Protein AF-A0A351THC2-F1 (afdb_monomer_lite)

Secondary structure (DSSP, 8-state):
----------------S-HHHHHHHHHHHHHHHHHHHHHHHHHHHHHHTGGGGGT---HHHHHHHHHHHHHHHHHHHHHS-S---S-GGGS-TT-SSSS-SSBHHHHHIIIIIHHHHHHHHHHHHHHHHTS-TTTS-HHHHHHHHHHHHHHHHHHHHHHHHHHHHHHHHHTTT-S-EEEEEE-TTS-EEETTS-HHHHHHHHHHHHHS-EE--PPP-TTS-EEEEEEETTTTEEEEEEEETTTTEEE-TT--EEE--HHHHHHHHHHHHHTSTT-S------

pLDDT: mean 80.47, std 15.0, range [28.16, 96.06]

Foldseek 3Di:
DDDPPPPPPPPPPPPPDPVVVVVVLVVLLVVLVVLLVVQLQVLLVLLQCLVCLVVDPDVVSSVLSVPLQVVLVVVLPVVDPPPDPDDPLLQDPLQPPPSFRFFSVLSCLSRRVSSSLSRSLVRSLVSLVVGDCVNSPPVNSCVSNVVSVVVSCVSNVVSVVVSVVSLVCLQVVNAQKWKFAADPVSDTDTPPVPPPLRVQLRCQFPVQWAFDDDDDDPVQWDWMWIQGPPNRTIFIWIDRLVSQWIAGPVRTITGTGNSNSVSSVVVVVVPDPDPPDDPDDD

Radius of gyration: 30.56 Å; chains: 1; bounding box: 70×91×94 Å

Structure (mmCIF, N/CA/C/O backbone):
data_AF-A0A351THC2-F1
#
_entry.id   AF-A0A351THC2-F1
#
loop_
_atom_site.group_PDB
_atom_site.id
_atom_site.type_symbol
_atom_site.label_atom_id
_atom_site.label_alt_id
_atom_site.label_comp_id
_atom_site.label_asym_id
_atom_site.label_entity_id
_atom_site.label_seq_id
_atom_site.pdbx_PDB_ins_code
_atom_site.Cartn_x
_atom_site.Cartn_y
_atom_site.Cartn_z
_atom_site.occupancy
_atom_site.B_iso_or_equiv
_atom_site.auth_seq_id
_atom_site.auth_comp_id
_atom_site.auth_asym_id
_atom_site.auth_atom_id
_atom_site.pdbx_PDB_model_num
ATOM 1 N N . MET A 1 1 ? -40.618 -56.877 51.323 1.00 40.22 1 MET A N 1
ATOM 2 C CA . MET A 1 1 ? -41.187 -56.530 50.004 1.00 40.22 1 MET A CA 1
ATOM 3 C C . MET A 1 1 ? -41.938 -55.223 50.187 1.00 40.22 1 MET A C 1
ATOM 5 O O . MET A 1 1 ? -43.158 -55.196 50.202 1.00 40.22 1 MET A O 1
ATOM 9 N N . ASP A 1 2 ? -41.265 -54.185 50.677 1.00 47.12 2 ASP A N 1
ATOM 10 C CA . ASP A 1 2 ? -40.228 -53.422 49.960 1.00 47.12 2 ASP A CA 1
ATOM 11 C C . ASP A 1 2 ? -40.778 -52.899 48.648 1.00 47.12 2 ASP A C 1
ATOM 13 O O . ASP A 1 2 ? -40.819 -53.627 47.668 1.00 47.12 2 ASP A O 1
ATOM 17 N N . GLU A 1 3 ? -41.183 -51.636 48.658 1.00 50.22 3 GLU A N 1
ATOM 18 C CA . GLU A 1 3 ? -40.748 -50.712 47.621 1.00 50.22 3 GLU A CA 1
ATOM 19 C C . GLU A 1 3 ? -40.882 -49.297 48.178 1.00 50.22 3 GLU A C 1
ATOM 21 O O . GLU A 1 3 ? -41.946 -48.673 48.219 1.00 50.22 3 GLU A O 1
ATOM 26 N N . ILE A 1 4 ? -39.749 -48.838 48.700 1.00 54.81 4 ILE A N 1
ATOM 27 C CA . ILE A 1 4 ? -39.460 -47.453 49.029 1.00 54.81 4 ILE A CA 1
ATOM 28 C C . ILE A 1 4 ? -39.709 -46.656 47.745 1.00 54.81 4 ILE A C 1
ATOM 30 O O . ILE A 1 4 ? -38.917 -46.694 46.807 1.00 54.81 4 ILE A O 1
ATOM 34 N N . ARG A 1 5 ? -40.839 -45.946 47.675 1.00 53.69 5 ARG A N 1
ATOM 35 C CA . ARG A 1 5 ? -40.985 -44.834 46.735 1.00 53.69 5 ARG A CA 1
ATOM 36 C C . ARG A 1 5 ? -40.074 -43.728 47.238 1.00 53.69 5 ARG A C 1
ATOM 38 O O . ARG A 1 5 ? -40.525 -42.856 47.980 1.00 53.69 5 ARG A O 1
ATOM 45 N N . ASP A 1 6 ? -38.808 -43.792 46.843 1.00 56.03 6 ASP A N 1
ATOM 46 C CA . ASP A 1 6 ? -37.899 -42.661 46.930 1.00 56.03 6 ASP A CA 1
ATOM 47 C C . ASP A 1 6 ? -38.546 -41.513 46.157 1.00 56.03 6 ASP A C 1
ATOM 49 O O . ASP A 1 6 ? -38.555 -41.454 44.925 1.00 56.03 6 ASP A O 1
ATOM 53 N N . ARG A 1 7 ? -39.178 -40.606 46.904 1.00 57.12 7 ARG A N 1
ATOM 54 C CA . ARG A 1 7 ? -39.509 -39.287 46.393 1.00 57.12 7 ARG A CA 1
ATOM 55 C C . ARG A 1 7 ? -38.168 -38.633 46.115 1.00 57.12 7 ARG A C 1
ATOM 57 O O . ARG A 1 7 ? -37.481 -38.216 47.038 1.00 57.12 7 ARG A O 1
ATOM 64 N N . ILE A 1 8 ? -37.799 -38.575 44.841 1.00 59.91 8 ILE A N 1
ATOM 65 C CA . ILE A 1 8 ? -36.702 -37.737 44.374 1.00 59.91 8 ILE A CA 1
ATOM 66 C C . ILE A 1 8 ? -37.119 -36.294 44.681 1.00 59.91 8 ILE A C 1
ATOM 68 O O . ILE A 1 8 ? -37.850 -35.663 43.917 1.00 59.91 8 ILE A O 1
ATOM 72 N N . GLU A 1 9 ? -36.719 -35.794 45.847 1.00 55.81 9 GLU A N 1
ATOM 73 C CA . GLU A 1 9 ? -36.807 -34.382 46.184 1.00 55.81 9 GLU A CA 1
ATOM 74 C C . GLU A 1 9 ? -35.789 -33.656 45.312 1.00 55.81 9 GLU A C 1
ATOM 76 O O . GLU A 1 9 ? -34.598 -33.597 45.610 1.00 55.81 9 GLU A O 1
ATOM 81 N N . ILE A 1 10 ? -36.259 -33.148 44.173 1.00 58.28 10 ILE A N 1
ATOM 82 C CA . ILE A 1 10 ? -35.478 -32.231 43.352 1.00 58.28 10 ILE A CA 1
ATOM 83 C C . ILE A 1 10 ? -35.224 -31.007 44.238 1.00 58.28 10 ILE A C 1
ATOM 85 O O . ILE A 1 10 ? -36.196 -30.337 44.607 1.00 58.28 10 ILE A O 1
ATOM 89 N N . PRO A 1 11 ? -33.966 -30.703 44.611 1.00 53.00 11 PRO A N 1
ATOM 90 C CA . PRO A 1 11 ? -33.691 -29.536 45.423 1.00 53.00 11 PRO A CA 1
ATOM 91 C C . PRO A 1 11 ? -34.190 -28.323 44.647 1.00 53.00 11 PRO A C 1
ATOM 93 O O . PRO A 1 11 ? -33.736 -28.055 43.532 1.00 53.00 11 PRO A O 1
ATOM 96 N N . GLN A 1 12 ? -35.155 -27.597 45.214 1.00 48.91 12 GLN A N 1
ATOM 97 C CA . GLN A 1 12 ? -35.497 -26.283 44.698 1.00 48.91 12 GLN A CA 1
ATOM 98 C C . GLN A 1 12 ? -34.277 -25.398 44.916 1.00 48.91 12 GLN A C 1
ATOM 100 O O . GLN A 1 12 ? -34.074 -24.835 45.992 1.00 48.91 12 GLN A O 1
ATOM 105 N N . VAL A 1 13 ? -33.448 -25.302 43.878 1.00 52.59 13 VAL A N 1
ATOM 106 C CA . VAL A 1 13 ? -32.413 -24.284 43.764 1.00 52.59 13 VAL A CA 1
ATOM 107 C C . VAL A 1 13 ? -33.161 -22.963 43.665 1.00 52.59 13 VAL A C 1
ATOM 109 O O . VAL A 1 13 ? -33.521 -22.490 42.589 1.00 52.59 13 VAL A O 1
ATOM 112 N N . THR A 1 14 ? -33.492 -22.407 44.824 1.00 44.69 14 THR A N 1
ATOM 113 C CA . THR A 1 14 ? -34.071 -21.081 44.941 1.00 44.69 14 THR A CA 1
ATOM 114 C C . THR A 1 14 ? -33.009 -20.126 44.431 1.00 44.69 14 THR A C 1
ATOM 116 O O . THR A 1 14 ? -31.953 -19.958 45.039 1.00 44.69 14 THR A O 1
ATOM 119 N N . TYR A 1 15 ? -33.257 -19.548 43.258 1.00 52.66 15 TYR A N 1
ATOM 120 C CA . TYR A 1 15 ? -32.424 -18.488 42.721 1.00 52.66 15 TYR A CA 1
ATOM 121 C C . TYR A 1 15 ? -32.439 -17.326 43.724 1.00 52.66 15 TYR A C 1
ATOM 123 O O . TYR A 1 15 ? -33.378 -16.542 43.769 1.00 52.66 15 TYR A O 1
ATOM 131 N N . GLN A 1 16 ? -31.402 -17.226 44.561 1.00 54.00 16 GLN A N 1
ATOM 132 C CA . GLN A 1 16 ? -31.202 -16.126 45.517 1.00 54.00 16 GLN A CA 1
ATOM 133 C C . GLN A 1 16 ? -30.695 -14.841 44.831 1.00 54.00 16 GLN A C 1
ATOM 135 O O . GLN A 1 16 ? -30.116 -13.960 45.468 1.00 54.00 16 GLN A O 1
ATOM 140 N N . GLY A 1 17 ? -30.853 -14.735 43.510 1.00 61.88 17 GLY A N 1
ATOM 141 C CA . GLY A 1 17 ? -30.481 -13.547 42.761 1.00 61.88 17 GLY A CA 1
ATOM 142 C C . GLY A 1 17 ? -31.621 -12.536 42.746 1.00 61.88 17 GLY A C 1
ATOM 143 O O . GLY A 1 17 ? -32.775 -12.862 42.494 1.00 61.88 17 GLY A O 1
ATOM 144 N N . ASP A 1 18 ? -31.286 -11.276 42.994 1.00 69.69 18 ASP A N 1
ATOM 145 C CA . ASP A 1 18 ? -32.210 -10.158 42.840 1.00 69.69 18 ASP A CA 1
ATOM 146 C C . ASP A 1 18 ? -32.447 -9.904 41.338 1.00 69.69 18 ASP A C 1
ATOM 148 O O . ASP A 1 18 ? -31.655 -9.226 40.672 1.00 69.69 18 ASP A O 1
ATOM 152 N N . ASP A 1 19 ? -33.518 -10.485 40.787 1.00 71.81 19 ASP A N 1
ATOM 153 C CA . ASP A 1 19 ? -33.910 -10.394 39.369 1.00 71.81 19 ASP A CA 1
ATOM 154 C C . ASP A 1 19 ? -33.923 -8.958 38.833 1.00 71.81 19 ASP A C 1
ATOM 156 O O . ASP A 1 19 ? -33.650 -8.708 37.653 1.00 71.81 19 ASP A O 1
ATOM 160 N N . ARG A 1 20 ? -34.202 -7.981 39.702 1.00 72.44 20 ARG A N 1
ATOM 161 C CA . ARG A 1 20 ? -34.197 -6.560 39.356 1.00 72.44 20 ARG A CA 1
ATOM 162 C C . ARG A 1 20 ? -32.785 -6.066 39.042 1.00 72.44 20 ARG A C 1
ATOM 164 O O . ARG A 1 20 ? -32.585 -5.401 38.026 1.00 72.44 20 ARG A O 1
ATOM 171 N N . LYS A 1 21 ? -31.788 -6.472 39.837 1.00 71.81 21 LYS A N 1
ATOM 172 C CA . LYS A 1 21 ? -30.367 -6.168 39.589 1.00 71.81 21 LYS A CA 1
ATOM 173 C C . LYS A 1 21 ? -29.844 -6.867 38.337 1.00 71.81 21 LYS A C 1
ATOM 175 O O . LYS A 1 21 ? -29.021 -6.292 37.621 1.00 71.81 21 LYS A O 1
ATOM 180 N N . LEU A 1 22 ? -30.323 -8.079 38.046 1.00 72.81 22 LEU A N 1
ATOM 181 C CA . LEU A 1 22 ? -29.965 -8.791 36.817 1.00 72.81 22 LEU A CA 1
ATOM 182 C C . LEU A 1 22 ? -30.526 -8.073 35.580 1.00 72.81 22 LEU A C 1
ATOM 184 O O . LEU A 1 22 ? -29.773 -7.790 34.646 1.00 72.81 22 LEU A O 1
ATOM 188 N N . LYS A 1 23 ? -31.813 -7.697 35.600 1.00 76.81 23 LYS A N 1
ATOM 189 C CA . LYS A 1 23 ? -32.454 -6.921 34.525 1.00 76.81 23 LYS A CA 1
ATOM 190 C C . LYS A 1 23 ? -31.755 -5.582 34.296 1.00 76.81 23 LYS A C 1
ATOM 192 O O . LYS A 1 23 ? -31.412 -5.272 33.158 1.00 76.81 23 LYS A O 1
ATOM 197 N N . GLU A 1 24 ? -31.467 -4.819 35.349 1.00 76.62 24 GLU A N 1
ATOM 198 C CA . GLU A 1 24 ? -30.730 -3.551 35.236 1.00 76.62 24 GLU A CA 1
ATOM 199 C C . GLU A 1 24 ? -29.344 -3.740 34.611 1.00 76.62 24 GLU A C 1
ATOM 201 O O . GLU A 1 24 ? -28.935 -2.961 33.747 1.00 76.62 24 GLU A O 1
ATOM 206 N N . ARG A 1 25 ? -28.624 -4.802 34.995 1.00 71.75 25 ARG A N 1
ATOM 207 C CA . ARG A 1 25 ? -27.318 -5.124 34.412 1.00 71.75 25 ARG A CA 1
ATOM 208 C C . ARG A 1 25 ? -27.432 -5.479 32.926 1.00 71.75 25 ARG A C 1
ATOM 210 O O . ARG A 1 25 ? -26.587 -5.038 32.150 1.00 71.75 25 ARG A O 1
ATOM 217 N N . ILE A 1 26 ? -28.472 -6.212 32.519 1.00 77.50 26 ILE A N 1
ATOM 218 C CA . ILE A 1 26 ? -28.747 -6.543 31.110 1.00 77.50 26 ILE A CA 1
ATOM 219 C C . ILE A 1 26 ? -29.087 -5.282 30.304 1.00 77.50 26 ILE A C 1
ATOM 221 O O . ILE A 1 26 ? -28.524 -5.082 29.228 1.00 77.50 26 ILE A O 1
ATOM 225 N N . PHE A 1 27 ? -29.945 -4.397 30.820 1.00 78.75 27 PHE A N 1
ATOM 226 C CA . PHE A 1 27 ? -30.281 -3.136 30.149 1.00 78.75 27 PHE A CA 1
ATOM 227 C C . PHE A 1 27 ? -29.054 -2.237 29.980 1.00 78.75 27 PHE A C 1
ATOM 229 O O . PHE A 1 27 ? -28.793 -1.750 28.879 1.00 78.75 27 PHE A O 1
ATOM 236 N N . LYS A 1 28 ? -28.249 -2.080 31.037 1.00 78.38 28 LYS A N 1
ATOM 237 C CA . LYS A 1 28 ? -26.981 -1.339 30.981 1.00 78.38 28 LYS A CA 1
ATOM 238 C C . LYS A 1 28 ? -25.979 -1.970 30.018 1.00 78.38 28 LYS A C 1
ATOM 240 O O . LYS A 1 28 ? -25.272 -1.247 29.321 1.00 78.38 28 LYS A O 1
ATOM 245 N N . PHE A 1 29 ? -25.931 -3.301 29.949 1.00 77.44 29 PHE A N 1
ATOM 246 C CA . PHE A 1 29 ? -25.102 -4.010 28.979 1.00 77.44 29 PHE A CA 1
ATOM 247 C C . PHE A 1 29 ? -25.560 -3.729 27.548 1.00 77.44 29 PHE A C 1
ATOM 249 O O . PHE A 1 29 ? -24.739 -3.335 26.730 1.00 77.44 29 PHE A O 1
ATOM 256 N N . LYS A 1 30 ? -26.861 -3.835 27.252 1.00 79.38 30 LYS A N 1
ATOM 257 C CA . LYS A 1 30 ? -27.408 -3.549 25.917 1.00 79.38 30 LYS A CA 1
ATOM 258 C C . LYS A 1 30 ? -27.148 -2.100 25.494 1.00 79.38 30 LYS A C 1
ATOM 260 O O . LYS A 1 30 ? -26.680 -1.870 24.383 1.00 79.38 30 LYS A O 1
ATOM 265 N N . ALA A 1 31 ? -27.386 -1.141 26.390 1.00 81.00 31 ALA A N 1
ATOM 266 C CA . ALA A 1 31 ? -27.131 0.276 26.136 1.00 81.00 31 ALA A CA 1
ATOM 267 C C . ALA A 1 31 ? -25.637 0.568 25.917 1.00 81.00 31 ALA A C 1
ATOM 269 O O . ALA A 1 31 ? -25.271 1.285 24.987 1.00 81.00 31 ALA A O 1
ATOM 270 N N . GLY A 1 32 ? -24.758 -0.022 26.731 1.00 79.81 32 GLY A N 1
ATOM 271 C CA . GLY A 1 32 ? -23.318 0.155 26.576 1.00 79.81 32 GLY A CA 1
ATOM 272 C C . GLY A 1 32 ? -22.757 -0.516 25.320 1.00 79.81 32 GLY A C 1
ATOM 273 O O . GLY A 1 32 ? -21.944 0.090 24.629 1.00 79.81 32 GLY A O 1
ATOM 274 N N . THR A 1 33 ? -23.233 -1.715 24.968 1.00 84.12 33 THR A N 1
ATOM 275 C CA . THR A 1 33 ? -22.856 -2.394 23.719 1.00 84.12 33 THR A CA 1
ATOM 276 C C . THR A 1 33 ? -23.309 -1.586 22.509 1.00 84.12 33 THR A C 1
ATOM 278 O O . THR A 1 33 ? -22.522 -1.383 21.591 1.00 84.12 33 THR A O 1
ATOM 281 N N . PHE A 1 34 ? -24.534 -1.053 22.525 1.00 86.81 34 PHE A N 1
ATOM 282 C CA . PHE A 1 34 ? -25.027 -0.181 21.459 1.00 86.81 34 PHE A CA 1
ATOM 283 C C . PHE A 1 34 ? -24.148 1.063 21.281 1.00 86.81 34 PHE A C 1
ATOM 285 O O . PHE A 1 34 ? -23.770 1.401 20.162 1.00 86.81 34 PHE A O 1
ATOM 292 N N . ARG A 1 35 ? -23.733 1.696 22.383 1.00 87.00 35 ARG A N 1
ATOM 293 C CA . ARG A 1 35 ? -22.793 2.820 22.334 1.00 87.00 35 ARG A CA 1
ATOM 294 C C . ARG A 1 35 ? -21.443 2.424 21.736 1.00 87.00 35 ARG A C 1
ATOM 296 O O . ARG A 1 35 ? -20.920 3.166 20.915 1.00 87.00 35 ARG A O 1
ATOM 303 N N . ILE A 1 36 ? -20.881 1.277 22.125 1.00 89.00 36 ILE A N 1
ATOM 304 C CA . ILE A 1 36 ? -19.619 0.778 21.552 1.00 89.00 36 ILE A CA 1
ATOM 305 C C . ILE A 1 36 ? -19.755 0.601 20.042 1.00 89.00 36 ILE A C 1
ATOM 307 O O . ILE A 1 36 ? -18.881 1.048 19.305 1.00 89.00 36 ILE A O 1
ATOM 311 N N . VAL A 1 37 ? -20.860 0.015 19.577 1.00 90.75 37 VAL A N 1
ATOM 312 C CA . VAL A 1 37 ? -21.135 -0.152 18.144 1.00 90.75 37 VAL A CA 1
ATOM 313 C C . VAL A 1 37 ? -21.205 1.203 17.439 1.00 90.75 37 VAL A C 1
ATOM 315 O O . VAL A 1 37 ? -20.518 1.384 16.440 1.00 90.75 37 VAL A O 1
ATOM 318 N N . ILE A 1 38 ? -21.947 2.177 17.979 1.00 92.75 38 ILE A N 1
ATOM 319 C CA . ILE A 1 38 ? -22.029 3.528 17.396 1.00 92.75 38 ILE A CA 1
ATOM 320 C C . ILE A 1 38 ? -20.646 4.166 17.288 1.00 92.75 38 ILE A C 1
ATOM 322 O O . ILE A 1 38 ? -20.271 4.635 16.220 1.00 92.75 38 ILE A O 1
ATOM 326 N N . PHE A 1 39 ? -19.875 4.177 18.373 1.00 93.00 39 PHE A N 1
ATOM 327 C CA . PHE A 1 39 ? -18.548 4.792 18.374 1.00 93.00 39 PHE A CA 1
ATOM 328 C C . PHE A 1 39 ? -17.569 4.062 17.459 1.00 93.00 39 PHE A C 1
ATOM 330 O O . PHE A 1 39 ? -16.722 4.703 16.851 1.00 93.00 39 PHE A O 1
ATOM 337 N N . THR A 1 40 ? -17.702 2.743 17.331 1.00 93.94 40 THR A N 1
ATOM 338 C CA . THR A 1 40 ? -16.922 1.965 16.367 1.00 93.94 40 THR A CA 1
ATOM 339 C C . THR A 1 40 ? -17.271 2.398 14.946 1.00 93.94 40 THR A C 1
ATOM 341 O O . THR A 1 40 ? -16.369 2.715 14.186 1.00 93.94 40 THR A O 1
ATOM 344 N N . ILE A 1 41 ? -18.559 2.494 14.598 1.00 94.50 41 ILE A N 1
ATOM 345 C CA . ILE A 1 41 ? -19.011 2.939 13.270 1.00 94.50 41 ILE A CA 1
ATOM 346 C C . ILE A 1 41 ? -18.534 4.365 12.981 1.00 94.50 41 ILE A C 1
ATOM 348 O O . ILE A 1 41 ? -17.945 4.611 11.934 1.00 94.50 41 ILE A O 1
ATOM 352 N N . VAL A 1 42 ? -18.723 5.294 13.922 1.00 93.06 42 VAL A N 1
ATOM 353 C CA . VAL A 1 42 ? -18.203 6.667 13.811 1.00 93.06 42 VAL A CA 1
ATOM 354 C C . VAL A 1 42 ? -16.688 6.647 13.624 1.00 93.06 42 VAL A C 1
ATOM 356 O O . VAL A 1 42 ? -16.167 7.379 12.791 1.00 93.06 42 VAL A O 1
ATOM 359 N N . GLY A 1 43 ? -15.984 5.778 14.346 1.00 93.88 43 GLY A N 1
ATOM 360 C CA . GLY A 1 43 ? -14.549 5.601 14.199 1.00 93.88 43 GLY A CA 1
ATOM 361 C C . GLY A 1 43 ? -14.127 5.108 12.825 1.00 93.88 43 GLY A C 1
ATOM 362 O O . GLY A 1 43 ? -13.155 5.626 12.290 1.00 93.88 43 GLY A O 1
ATOM 363 N N . LEU A 1 44 ? -14.868 4.167 12.233 1.00 94.94 44 LEU A N 1
ATOM 364 C CA . LEU A 1 44 ? -14.632 3.711 10.862 1.00 94.94 44 LEU A CA 1
ATOM 365 C C . LEU A 1 44 ? -14.764 4.884 9.879 1.00 94.94 44 LEU A C 1
ATOM 367 O O . LEU A 1 44 ? -13.872 5.093 9.063 1.00 94.94 44 LEU A O 1
ATOM 371 N N . PHE A 1 45 ? -15.813 5.705 10.003 1.00 91.88 45 PHE A N 1
ATOM 372 C CA . PHE A 1 45 ? -15.979 6.902 9.169 1.00 91.88 45 PHE A CA 1
ATOM 373 C C . PHE A 1 45 ? -14.850 7.920 9.372 1.00 91.88 45 PHE A C 1
ATOM 375 O O . PHE A 1 45 ? -14.294 8.421 8.398 1.00 91.88 45 PHE A O 1
ATOM 382 N N . MET A 1 46 ? -14.473 8.203 10.621 1.00 90.31 46 MET A N 1
ATOM 383 C CA . MET A 1 46 ? -13.364 9.118 10.921 1.00 90.31 46 MET A CA 1
ATOM 384 C C . MET A 1 46 ? -12.031 8.598 10.380 1.00 90.31 46 MET A C 1
ATOM 386 O O . MET A 1 46 ? -11.215 9.386 9.913 1.00 90.31 46 MET A O 1
ATOM 390 N N . GLY A 1 47 ? -11.819 7.281 10.415 1.00 90.94 47 GLY A N 1
ATOM 391 C CA . GLY A 1 47 ? -10.665 6.629 9.810 1.00 90.94 47 GLY A CA 1
ATOM 392 C C . GLY A 1 47 ? -10.668 6.732 8.285 1.00 90.94 47 GLY A C 1
ATOM 393 O O . GLY A 1 47 ? -9.649 7.092 7.708 1.00 90.94 47 GLY A O 1
ATOM 394 N N . TYR A 1 48 ? -11.813 6.527 7.636 1.00 89.50 48 TYR A N 1
ATOM 395 C CA . TYR A 1 48 ? -11.936 6.638 6.181 1.00 89.50 48 TYR A CA 1
ATOM 396 C C . TYR A 1 48 ? -11.596 8.044 5.667 1.00 89.50 48 TYR A C 1
ATOM 398 O O . TYR A 1 48 ? -10.847 8.194 4.706 1.00 89.50 48 TYR A O 1
ATOM 406 N N . TYR A 1 49 ? -12.089 9.082 6.346 1.00 86.50 49 TYR A N 1
ATOM 407 C CA . TYR A 1 49 ? -11.789 10.480 6.010 1.00 86.50 49 TYR A CA 1
ATOM 408 C C . TYR A 1 49 ? -10.481 10.993 6.630 1.00 86.50 49 TYR A C 1
ATOM 410 O O . TYR A 1 49 ? -10.156 12.177 6.500 1.00 86.50 49 TYR A O 1
ATOM 418 N N . SER A 1 50 ? -9.724 10.126 7.308 1.00 84.56 50 SER A N 1
ATOM 419 C CA . SER A 1 50 ? -8.548 10.533 8.076 1.00 84.56 50 SER A CA 1
ATOM 420 C C . SER A 1 50 ? -7.465 11.159 7.212 1.00 84.56 50 SER A C 1
ATOM 422 O O . SER A 1 50 ? -6.792 12.058 7.685 1.00 84.56 50 SER A O 1
ATOM 424 N N . ASN A 1 51 ? -7.329 10.769 5.941 1.00 77.19 51 ASN A N 1
ATOM 425 C CA . ASN A 1 51 ? -6.336 11.317 5.011 1.00 77.19 51 ASN A CA 1
ATOM 426 C C . ASN A 1 51 ? -6.562 12.805 4.669 1.00 77.19 51 ASN A C 1
ATOM 428 O O . ASN A 1 51 ? -5.613 13.515 4.337 1.00 77.19 51 ASN A O 1
ATOM 432 N N . ILE A 1 52 ? -7.793 13.309 4.790 1.00 80.69 52 ILE A N 1
ATOM 433 C CA . ILE A 1 52 ? -8.142 14.698 4.450 1.00 80.69 52 ILE A CA 1
ATOM 434 C C . ILE A 1 52 ? -7.773 15.671 5.584 1.00 80.69 52 ILE A C 1
ATOM 436 O O . ILE A 1 52 ? -7.730 16.879 5.352 1.00 80.69 52 ILE A O 1
ATOM 440 N N . TYR A 1 53 ? -7.397 15.182 6.776 1.00 79.94 53 TYR A N 1
ATOM 441 C CA . TYR A 1 53 ? -7.047 16.024 7.934 1.00 79.94 53 TYR A CA 1
ATOM 442 C C . TYR A 1 53 ? -5.973 17.084 7.633 1.00 79.94 53 TYR A C 1
ATOM 444 O O . TYR A 1 53 ? -5.951 18.150 8.247 1.00 79.94 53 TYR A O 1
ATOM 452 N N . VAL A 1 54 ? -5.073 16.823 6.676 1.00 78.44 54 VAL A N 1
ATOM 453 C CA . VAL A 1 54 ? -4.025 17.774 6.275 1.00 78.44 54 VAL A CA 1
ATOM 454 C C . VAL A 1 54 ? -4.644 19.062 5.729 1.00 78.44 54 VAL A C 1
ATOM 456 O O . VAL A 1 54 ? -4.153 20.148 6.039 1.00 78.44 54 VAL A O 1
ATOM 459 N N . ARG A 1 55 ? -5.750 18.935 4.985 1.00 82.00 55 ARG A N 1
ATOM 460 C CA . ARG A 1 55 ? -6.501 20.039 4.370 1.00 82.00 55 ARG A CA 1
ATOM 461 C C . ARG A 1 55 ? -7.489 20.699 5.333 1.00 82.00 55 ARG A C 1
ATOM 463 O O . ARG A 1 55 ? -7.965 21.791 5.045 1.00 82.00 55 ARG A O 1
ATOM 470 N N . ASP A 1 56 ? -7.786 20.059 6.462 1.00 82.00 56 ASP A N 1
ATOM 471 C CA . ASP A 1 56 ? -8.667 20.622 7.479 1.00 82.00 56 ASP A CA 1
ATOM 472 C C . ASP A 1 56 ? -7.965 21.762 8.237 1.00 82.00 56 ASP A C 1
ATOM 474 O O . ASP A 1 56 ? -6.842 21.617 8.744 1.00 82.00 56 ASP A O 1
ATOM 478 N N . THR A 1 57 ? -8.631 22.914 8.293 1.00 86.50 57 THR A N 1
ATOM 479 C CA . THR A 1 57 ? -8.182 24.125 8.989 1.00 86.50 57 THR A CA 1
ATOM 480 C C . THR A 1 57 ? -8.754 24.223 10.402 1.00 86.50 57 THR A C 1
ATOM 482 O O . THR A 1 57 ? -8.201 24.949 11.231 1.00 86.50 57 THR A O 1
ATOM 485 N N . PHE A 1 58 ? -9.816 23.476 10.723 1.00 88.00 58 PHE A N 1
ATOM 486 C CA . PHE A 1 58 ? -10.432 23.491 12.042 1.00 88.00 58 PHE A CA 1
ATOM 487 C C . PHE A 1 58 ? -9.748 22.480 12.972 1.00 88.00 58 PHE A C 1
ATOM 489 O O . PHE A 1 58 ? -9.781 21.268 12.774 1.00 88.00 58 PHE A O 1
ATOM 496 N N . PHE A 1 59 ? -9.096 22.985 14.022 1.00 86.38 59 PHE A N 1
ATOM 497 C CA . PHE A 1 59 ? -8.215 22.176 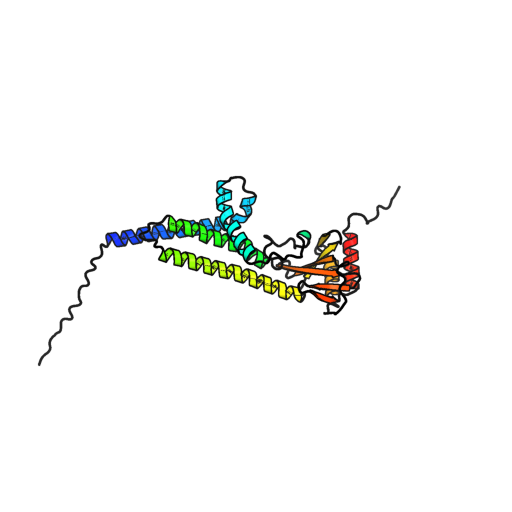14.871 1.00 86.38 59 PHE A CA 1
ATOM 498 C C . PHE A 1 59 ? -8.886 20.947 15.527 1.00 86.38 59 PHE A C 1
ATOM 500 O O . PHE A 1 59 ? -8.284 19.872 15.496 1.00 86.38 59 PHE A O 1
ATOM 507 N N . PRO A 1 60 ? -10.106 21.030 16.099 1.00 85.56 60 PRO A N 1
ATOM 508 C CA . PRO A 1 60 ? -10.721 19.873 16.753 1.00 85.56 60 PRO A CA 1
ATOM 509 C C . PRO A 1 60 ? -11.029 18.712 15.800 1.00 85.56 60 PRO A C 1
ATOM 511 O O . PRO A 1 60 ? -10.745 17.559 16.123 1.00 85.56 60 PRO A O 1
ATOM 514 N N . THR A 1 61 ? -11.583 18.996 14.620 1.00 83.50 61 THR A N 1
ATOM 515 C CA . THR A 1 61 ? -11.881 17.970 13.607 1.00 83.50 61 THR A CA 1
ATOM 516 C C . THR A 1 61 ? -10.603 17.409 13.009 1.00 83.50 61 THR A C 1
ATOM 518 O O . THR A 1 61 ? -10.487 16.189 12.865 1.00 83.50 61 THR A O 1
ATOM 521 N N . LYS A 1 62 ? -9.598 18.264 12.798 1.00 86.69 62 LYS A N 1
ATOM 522 C CA . LYS A 1 62 ? -8.256 17.855 12.391 1.00 86.69 62 LYS A CA 1
ATOM 523 C C . LYS A 1 62 ? -7.635 16.878 13.378 1.00 86.69 62 LYS A C 1
ATOM 525 O O . LYS A 1 62 ? -7.122 15.851 12.963 1.00 86.69 62 LYS A O 1
ATOM 530 N N . LEU A 1 63 ? -7.690 17.158 14.680 1.00 85.50 63 LEU A N 1
ATOM 531 C CA . LEU A 1 63 ? -7.103 16.285 15.700 1.00 85.50 63 LEU A CA 1
ATOM 532 C C . LEU A 1 63 ? -7.775 14.907 15.726 1.00 85.50 63 LEU A C 1
ATOM 534 O O . LEU A 1 63 ? -7.092 13.890 15.792 1.00 85.50 63 LEU A O 1
ATOM 538 N N . ILE A 1 64 ? -9.107 14.878 15.662 1.00 85.44 64 ILE A N 1
ATOM 539 C CA . ILE A 1 64 ? -9.897 13.641 15.654 1.00 85.44 64 ILE A CA 1
ATOM 540 C C . ILE A 1 64 ? -9.534 12.821 14.407 1.00 85.44 64 ILE A C 1
ATOM 542 O O . ILE A 1 64 ? -9.076 11.689 14.516 1.00 85.44 64 ILE A O 1
ATOM 546 N N . THR A 1 65 ? -9.630 13.412 13.221 1.00 86.06 65 THR A N 1
ATOM 547 C CA . THR A 1 65 ? -9.327 12.712 11.964 1.00 86.06 65 THR A CA 1
ATOM 548 C C . THR A 1 65 ? -7.842 12.367 11.794 1.00 86.06 65 THR A C 1
ATOM 550 O O . THR A 1 65 ? -7.532 11.381 11.137 1.00 86.06 65 THR A O 1
ATOM 553 N N . ALA A 1 66 ? -6.913 13.085 12.432 1.00 89.31 66 ALA A N 1
ATOM 554 C CA . ALA A 1 66 ? -5.477 12.806 12.340 1.00 89.31 66 ALA A CA 1
ATOM 555 C C . ALA A 1 66 ? -5.048 11.516 13.049 1.00 89.31 66 ALA A C 1
ATOM 557 O O . ALA A 1 66 ? -4.094 10.873 12.608 1.00 89.31 66 ALA A O 1
ATOM 558 N N . ILE A 1 67 ? -5.699 11.144 14.160 1.00 90.81 67 ILE A N 1
ATOM 559 C CA . ILE A 1 67 ? -5.251 10.022 15.003 1.00 90.81 67 ILE A CA 1
ATOM 560 C C . ILE A 1 67 ? -5.197 8.702 14.211 1.00 90.81 67 ILE A C 1
ATOM 562 O O . ILE A 1 67 ? -4.137 8.070 14.217 1.00 90.81 67 ILE A O 1
ATOM 566 N N . PRO A 1 68 ? -6.260 8.281 13.492 1.00 91.31 68 PRO A N 1
ATOM 567 C CA . PRO A 1 68 ? -6.214 7.051 12.701 1.00 91.31 68 PRO A CA 1
ATOM 568 C C . PRO A 1 68 ? -5.129 7.068 11.620 1.00 91.31 68 PRO A C 1
ATOM 570 O O . PRO A 1 68 ? -4.424 6.072 11.440 1.00 91.31 68 PRO A O 1
ATOM 573 N N . TYR A 1 69 ? -4.954 8.210 10.947 1.00 89.00 69 TYR A N 1
ATOM 574 C CA . TYR A 1 69 ? -3.946 8.375 9.901 1.00 89.00 69 TYR A CA 1
ATOM 575 C C . TYR A 1 69 ? -2.527 8.242 10.456 1.00 89.00 69 TYR A C 1
ATOM 577 O O . TYR A 1 69 ? -1.738 7.441 9.963 1.00 89.00 69 TYR A O 1
ATOM 585 N N . LYS A 1 70 ? -2.207 8.975 11.528 1.00 89.62 70 LYS A N 1
ATOM 586 C CA . LYS A 1 70 ? -0.865 8.983 12.128 1.00 89.62 70 LYS A CA 1
ATOM 587 C C . LYS A 1 70 ? -0.474 7.658 12.762 1.00 89.62 70 LYS A C 1
ATOM 589 O O . LYS A 1 70 ? 0.690 7.276 12.691 1.00 89.62 70 LYS A O 1
ATOM 594 N N . LEU A 1 71 ? -1.427 6.946 13.354 1.00 90.25 71 LEU A N 1
ATOM 595 C CA . LEU A 1 71 ? -1.176 5.596 13.852 1.00 90.25 71 LEU A CA 1
ATOM 596 C C . LEU A 1 71 ? -0.878 4.625 12.708 1.00 90.25 71 LEU A C 1
ATOM 598 O O . LEU A 1 71 ? 0.044 3.825 12.819 1.00 90.25 71 LEU A O 1
ATOM 602 N N . THR A 1 72 ? -1.612 4.727 11.600 1.00 89.12 72 THR A N 1
ATOM 603 C CA . THR A 1 72 ? -1.360 3.899 10.412 1.00 89.12 72 THR A CA 1
ATOM 604 C C . THR A 1 72 ? 0.007 4.209 9.803 1.00 89.12 72 THR A C 1
ATOM 606 O O . THR A 1 72 ? 0.780 3.294 9.536 1.00 89.12 72 THR A O 1
ATOM 609 N N . GLU A 1 73 ? 0.354 5.492 9.688 1.00 85.50 73 GLU A N 1
ATOM 610 C CA . GLU A 1 73 ? 1.676 5.945 9.249 1.00 85.50 73 GLU A CA 1
ATOM 611 C C . GLU A 1 73 ? 2.796 5.386 10.130 1.00 85.50 73 GLU A C 1
ATOM 613 O O . GLU A 1 73 ? 3.794 4.890 9.613 1.00 85.50 73 GLU A O 1
ATOM 618 N N . ALA A 1 74 ? 2.624 5.403 11.454 1.00 87.50 74 ALA A N 1
ATOM 619 C CA . ALA A 1 74 ? 3.596 4.828 12.377 1.00 87.50 74 ALA A CA 1
ATOM 620 C C . ALA A 1 74 ? 3.758 3.311 12.179 1.00 87.50 74 ALA A C 1
ATOM 622 O O . ALA A 1 74 ? 4.884 2.822 12.168 1.00 87.50 74 ALA A O 1
ATOM 623 N N . VAL A 1 75 ? 2.658 2.572 11.989 1.00 86.31 75 VAL A N 1
ATOM 624 C CA . VAL A 1 75 ? 2.699 1.122 11.733 1.00 86.31 75 VAL A CA 1
ATOM 625 C C . VAL A 1 75 ? 3.474 0.819 10.453 1.00 86.31 75 VAL A C 1
ATOM 627 O O . VAL A 1 75 ? 4.394 0.008 10.481 1.00 86.31 75 VAL A O 1
ATOM 630 N N . TYR A 1 76 ? 3.151 1.485 9.344 1.00 83.44 76 TYR A N 1
ATOM 631 C CA . TYR A 1 76 ? 3.803 1.203 8.067 1.00 83.44 76 TYR A CA 1
ATOM 632 C C . TYR A 1 76 ? 5.248 1.704 8.007 1.00 83.44 76 TYR A C 1
ATOM 634 O O . TYR A 1 76 ? 6.093 0.985 7.489 1.00 83.44 76 TYR A O 1
ATOM 642 N N . ARG A 1 77 ? 5.584 2.852 8.611 1.00 80.00 77 ARG A N 1
ATOM 643 C CA . ARG A 1 77 ? 6.984 3.313 8.715 1.00 80.00 77 ARG A CA 1
ATOM 644 C C . ARG A 1 77 ? 7.868 2.382 9.547 1.00 80.00 77 ARG A C 1
ATOM 646 O O . ARG A 1 77 ? 9.053 2.278 9.277 1.00 80.00 77 ARG A O 1
ATOM 653 N N . LEU A 1 78 ? 7.314 1.722 10.566 1.00 80.00 78 LEU A N 1
ATOM 654 C CA . LEU A 1 78 ? 8.064 0.743 11.362 1.00 80.00 78 LEU A CA 1
ATOM 655 C C . LEU A 1 78 ? 8.324 -0.561 10.600 1.00 80.00 78 LEU A C 1
ATOM 657 O O . LEU A 1 78 ? 9.292 -1.258 10.895 1.00 80.00 78 LEU A O 1
ATOM 661 N N . LEU A 1 79 ? 7.435 -0.917 9.673 1.00 73.81 79 LEU A N 1
ATOM 662 C CA . LEU A 1 79 ? 7.477 -2.190 8.954 1.00 73.81 79 LEU A CA 1
ATOM 663 C C . LEU A 1 79 ? 8.188 -2.092 7.604 1.00 73.81 79 LEU A C 1
ATOM 665 O O . LEU A 1 79 ? 8.757 -3.080 7.144 1.00 73.81 79 LEU A O 1
ATOM 669 N N . LEU A 1 80 ? 8.143 -0.926 6.965 1.00 71.31 80 LEU A N 1
ATOM 670 C CA . LEU A 1 80 ? 8.743 -0.693 5.662 1.00 71.31 80 LEU A CA 1
ATOM 671 C C . LEU A 1 80 ? 10.150 -0.112 5.847 1.00 71.31 80 LEU A C 1
ATOM 673 O O . LEU A 1 80 ? 10.286 0.955 6.445 1.00 71.31 80 LEU A O 1
ATOM 677 N N . PRO A 1 81 ? 11.206 -0.780 5.354 1.00 61.56 81 PRO A N 1
ATOM 678 C CA . PRO A 1 81 ? 12.542 -0.202 5.380 1.00 61.56 81 PRO A CA 1
ATOM 679 C C . PRO A 1 81 ? 12.567 1.095 4.556 1.00 61.56 81 PRO A C 1
ATOM 681 O O . PRO A 1 81 ? 12.100 1.109 3.420 1.00 61.56 81 PRO A O 1
ATOM 684 N N . GLU A 1 82 ? 13.164 2.166 5.093 1.00 54.62 82 GLU A N 1
ATOM 685 C CA . GLU A 1 82 ? 13.307 3.486 4.435 1.00 54.62 82 GLU A CA 1
ATOM 686 C C . GLU A 1 82 ? 14.189 3.477 3.164 1.00 54.62 82 GLU A C 1
ATOM 688 O O . GLU A 1 82 ? 14.511 4.524 2.607 1.00 54.62 82 GLU A O 1
ATOM 693 N N . ASN A 1 83 ? 14.567 2.309 2.649 1.00 46.56 83 ASN A N 1
ATOM 694 C CA . ASN A 1 83 ? 15.441 2.189 1.489 1.00 46.56 83 ASN A CA 1
ATOM 695 C C . ASN A 1 83 ? 14.652 2.238 0.179 1.00 46.56 83 ASN A C 1
ATOM 697 O O . ASN A 1 83 ? 14.561 1.245 -0.543 1.00 46.56 83 ASN A O 1
ATOM 701 N N . THR A 1 84 ? 14.125 3.409 -0.170 1.00 51.94 84 THR A N 1
ATOM 702 C CA . THR A 1 84 ? 13.806 3.695 -1.571 1.00 51.94 84 THR A CA 1
ATOM 703 C C . THR A 1 84 ? 15.007 4.395 -2.193 1.00 51.94 84 THR A C 1
ATOM 705 O O . THR A 1 84 ? 15.168 5.602 -2.061 1.00 51.94 84 THR A O 1
ATOM 708 N N . TRP A 1 85 ? 15.837 3.634 -2.904 1.00 47.00 85 TRP A N 1
ATOM 709 C CA . TRP A 1 85 ? 16.859 4.128 -3.845 1.00 47.00 85 TRP A CA 1
ATOM 710 C C . TRP A 1 85 ? 16.243 4.863 -5.058 1.00 47.00 85 TRP A C 1
ATOM 712 O O . TRP A 1 85 ? 16.949 5.298 -5.960 1.00 47.00 85 TRP A O 1
ATOM 722 N N . ILE A 1 86 ? 14.918 5.000 -5.056 1.00 56.91 86 ILE A N 1
ATOM 723 C CA . ILE A 1 86 ? 14.053 5.510 -6.109 1.00 56.91 86 ILE A CA 1
ATOM 724 C C . ILE A 1 86 ? 13.587 6.906 -5.680 1.00 56.91 86 ILE A C 1
ATOM 726 O O . ILE A 1 86 ? 13.002 7.066 -4.601 1.00 56.91 86 ILE A O 1
ATOM 730 N N . SER A 1 87 ? 13.863 7.924 -6.501 1.00 59.16 87 SER A N 1
ATOM 731 C CA . SER A 1 87 ? 13.458 9.306 -6.219 1.00 59.16 87 SER A CA 1
ATOM 732 C C . SER A 1 87 ? 11.931 9.453 -6.271 1.00 59.16 87 SER A C 1
ATOM 734 O O . SER A 1 87 ? 11.225 8.630 -6.852 1.00 59.16 87 SER A O 1
ATOM 736 N N . ALA A 1 88 ? 11.389 10.512 -5.660 1.00 60.78 88 ALA A N 1
ATOM 737 C CA . ALA A 1 88 ? 9.947 10.779 -5.692 1.00 60.78 88 ALA A CA 1
ATOM 738 C C . ALA A 1 88 ? 9.393 10.915 -7.125 1.00 60.78 88 ALA A C 1
ATOM 740 O O . ALA A 1 88 ? 8.226 10.617 -7.348 1.00 60.78 88 ALA A O 1
ATOM 741 N N . GLU A 1 89 ? 10.236 11.318 -8.077 1.00 57.72 89 GLU A N 1
ATOM 742 C CA . GLU A 1 89 ? 9.904 11.487 -9.496 1.00 57.72 89 GLU A CA 1
ATOM 743 C C . GLU A 1 89 ? 9.759 10.153 -10.238 1.00 57.72 89 GLU A C 1
ATOM 745 O O . GLU A 1 89 ? 9.034 10.085 -11.221 1.00 57.72 89 GLU A O 1
ATOM 750 N N . MET A 1 90 ? 10.402 9.088 -9.748 1.00 60.72 90 MET A N 1
ATOM 751 C CA . MET A 1 90 ? 10.345 7.734 -10.318 1.00 60.72 90 MET A CA 1
ATOM 752 C C . MET A 1 90 ? 9.175 6.900 -9.768 1.00 60.72 90 MET A C 1
ATOM 754 O O . MET A 1 90 ? 8.916 5.790 -10.243 1.00 60.72 90 MET A O 1
ATOM 758 N N . LYS A 1 91 ? 8.471 7.405 -8.746 1.00 63.72 91 LYS A N 1
ATOM 759 C CA . LYS A 1 91 ? 7.283 6.746 -8.195 1.00 63.72 91 LYS A CA 1
ATOM 760 C C . LYS A 1 91 ? 6.121 6.904 -9.171 1.00 63.72 91 LYS A C 1
ATOM 762 O O . LYS A 1 91 ? 5.840 8.012 -9.618 1.00 63.72 91 LYS A O 1
ATOM 767 N N . GLY A 1 92 ? 5.442 5.800 -9.478 1.00 60.31 92 GLY A N 1
ATOM 768 C CA . GLY A 1 92 ? 4.258 5.829 -10.328 1.00 60.31 92 GLY A CA 1
ATOM 769 C C . GLY A 1 92 ? 3.180 6.752 -9.752 1.00 60.31 92 GLY A C 1
ATOM 770 O O . GLY A 1 92 ? 3.044 6.881 -8.533 1.00 60.31 92 GLY A O 1
ATOM 771 N N . TRP A 1 93 ? 2.405 7.397 -10.624 1.00 56.06 93 TRP A N 1
ATOM 772 C CA . TRP A 1 93 ? 1.366 8.357 -10.238 1.00 56.06 93 TRP A CA 1
ATOM 773 C C . TRP A 1 93 ? 0.199 7.722 -9.462 1.00 56.06 93 TRP A C 1
ATOM 775 O O . TRP A 1 93 ? -0.498 8.431 -8.737 1.00 56.06 93 TRP A O 1
ATOM 785 N N . ASP A 1 94 ? 0.021 6.400 -9.546 1.00 54.50 94 ASP A N 1
ATOM 786 C CA . ASP A 1 94 ? -1.165 5.702 -9.029 1.00 54.50 94 ASP A CA 1
ATOM 787 C C . ASP A 1 94 ? -1.072 5.224 -7.565 1.00 54.50 94 ASP A C 1
ATOM 789 O O . ASP A 1 94 ? -2.045 4.690 -7.023 1.00 54.50 94 ASP A O 1
ATOM 793 N N . THR A 1 95 ? 0.059 5.413 -6.872 1.00 56.88 95 THR A N 1
ATOM 794 C CA . THR A 1 95 ? 0.161 5.053 -5.442 1.00 56.88 95 THR A CA 1
ATOM 795 C C . THR A 1 95 ? -0.420 6.167 -4.561 1.00 56.88 95 THR A C 1
ATOM 797 O O . THR A 1 95 ? 0.206 7.204 -4.347 1.00 56.88 95 THR A O 1
ATOM 800 N N . ILE A 1 96 ? -1.641 5.952 -4.061 1.00 55.44 96 ILE A N 1
ATOM 801 C CA . ILE A 1 96 ? -2.514 6.918 -3.364 1.00 55.44 96 ILE A CA 1
ATOM 802 C C . ILE A 1 96 ? -1.921 7.461 -2.047 1.00 55.44 96 ILE A C 1
ATOM 804 O O . ILE A 1 96 ? -2.209 8.599 -1.669 1.00 55.44 96 ILE A O 1
ATOM 808 N N . GLY A 1 97 ? -1.125 6.675 -1.321 1.00 57.19 97 GLY A N 1
ATOM 809 C CA . GLY A 1 97 ? -0.459 7.086 -0.077 1.00 57.19 97 GLY A CA 1
ATOM 810 C C . GLY A 1 97 ? 1.030 6.772 -0.003 1.00 57.19 97 GLY A C 1
ATOM 811 O O . GLY A 1 97 ? 1.676 7.202 0.953 1.00 57.19 97 GLY A O 1
ATOM 812 N N . GLY A 1 98 ? 1.585 6.093 -1.009 1.00 67.25 98 GLY A N 1
ATOM 813 C CA . GLY A 1 98 ? 3.029 5.947 -1.185 1.00 67.25 98 GLY A CA 1
ATOM 814 C C . GLY A 1 98 ? 3.714 5.042 -0.157 1.00 67.25 98 GLY A C 1
ATOM 815 O O . GLY A 1 98 ? 4.927 5.173 0.024 1.00 67.25 98 GLY A O 1
ATOM 816 N N . TYR A 1 99 ? 2.967 4.151 0.513 1.00 74.81 99 TYR A N 1
ATOM 817 C CA . TYR A 1 99 ? 3.551 3.119 1.380 1.00 74.81 99 TYR A CA 1
ATOM 818 C C . TYR A 1 99 ? 4.050 1.935 0.556 1.00 74.81 99 TYR A C 1
ATOM 820 O O . TYR A 1 99 ? 5.140 1.430 0.805 1.00 74.81 99 TYR A O 1
ATOM 828 N N . PHE A 1 100 ? 3.271 1.514 -0.439 1.00 80.69 100 PHE A N 1
ATOM 829 C CA . PHE A 1 100 ? 3.617 0.396 -1.308 1.00 80.69 100 PHE A CA 1
ATOM 830 C C . PHE A 1 100 ? 3.794 0.881 -2.740 1.00 80.69 100 PHE A C 1
ATOM 832 O O . PHE A 1 100 ? 2.854 1.380 -3.354 1.00 80.69 100 PHE A O 1
ATOM 839 N N . LEU A 1 101 ? 5.020 0.757 -3.250 1.00 78.38 101 LEU A N 1
ATOM 840 C CA . LEU A 1 101 ? 5.390 1.238 -4.579 1.00 78.38 101 LEU A CA 1
ATOM 841 C C . LEU A 1 101 ? 4.894 0.301 -5.683 1.00 78.38 101 LEU A C 1
ATOM 843 O O . LEU A 1 101 ? 4.602 0.756 -6.785 1.00 78.38 101 LEU A O 1
ATOM 847 N N . HIS A 1 102 ? 4.809 -1.000 -5.395 1.00 84.75 102 HIS A N 1
ATOM 848 C CA . HIS A 1 102 ? 4.620 -2.011 -6.430 1.00 84.75 102 HIS A CA 1
ATOM 849 C C . HIS A 1 102 ? 3.162 -2.359 -6.673 1.00 84.75 102 HIS A C 1
ATOM 851 O O . HIS A 1 102 ? 2.845 -2.885 -7.738 1.00 84.75 102 HIS A O 1
ATOM 857 N N . SER A 1 103 ? 2.263 -2.083 -5.724 1.00 86.50 103 SER A N 1
ATOM 858 C CA . SER A 1 103 ? 0.852 -2.452 -5.835 1.00 86.50 103 SER A CA 1
ATOM 859 C C . SER A 1 103 ? -0.101 -1.380 -5.317 1.00 86.50 103 SER A C 1
ATOM 861 O O . SER A 1 103 ? -0.168 -1.103 -4.119 1.00 86.50 103 SER A O 1
ATOM 863 N N . VAL A 1 104 ? -0.967 -0.899 -6.213 1.00 85.88 104 VAL A N 1
ATOM 864 C CA . VAL A 1 104 ? -2.093 -0.016 -5.869 1.00 85.88 104 VAL A CA 1
ATOM 865 C C . VAL A 1 104 ? -3.044 -0.706 -4.889 1.00 85.88 104 VAL A C 1
ATOM 867 O O . VAL A 1 104 ? -3.601 -0.071 -3.999 1.00 85.88 104 VAL A O 1
ATOM 870 N N . ILE A 1 105 ? -3.216 -2.028 -5.003 1.00 87.81 105 ILE A N 1
ATOM 871 C CA . ILE A 1 105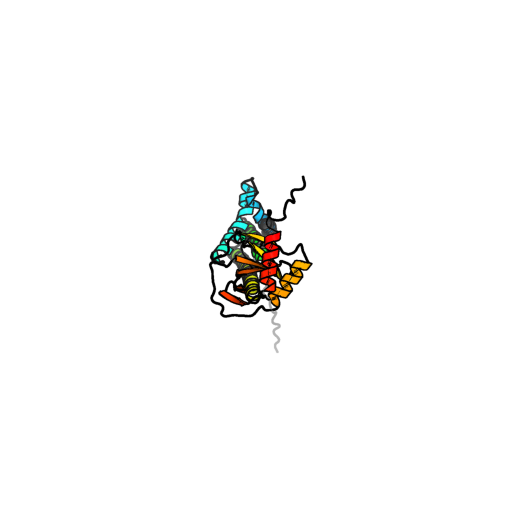 ? -4.078 -2.802 -4.098 1.00 87.81 105 ILE A CA 1
ATOM 872 C C . ILE A 1 105 ? -3.482 -2.836 -2.688 1.00 87.81 105 ILE A C 1
ATOM 874 O O . ILE A 1 105 ? -4.208 -2.611 -1.719 1.00 87.81 105 ILE A O 1
ATOM 878 N N . ALA A 1 106 ? -2.177 -3.092 -2.561 1.00 88.56 106 ALA A N 1
ATOM 879 C CA . ALA A 1 106 ? -1.511 -3.061 -1.262 1.00 88.56 106 ALA A CA 1
ATOM 880 C C . ALA A 1 106 ? -1.600 -1.665 -0.629 1.00 88.56 106 ALA A C 1
ATOM 882 O O . ALA A 1 106 ? -1.899 -1.545 0.559 1.00 88.56 106 ALA A O 1
ATOM 883 N N . ASP A 1 107 ? -1.435 -0.612 -1.430 1.00 85.19 107 ASP A N 1
ATOM 884 C CA . ASP A 1 107 ? -1.532 0.772 -0.968 1.00 85.19 107 ASP A CA 1
ATOM 885 C C . ASP A 1 107 ? -2.973 1.160 -0.569 1.00 85.19 107 ASP A C 1
ATOM 887 O O . ASP A 1 107 ? -3.183 1.801 0.460 1.00 85.19 107 ASP A O 1
ATOM 891 N N . LEU A 1 108 ? -4.000 0.667 -1.275 1.00 86.69 108 LEU A N 1
ATOM 892 C CA . LEU A 1 108 ? -5.409 0.774 -0.860 1.00 86.69 108 LEU A CA 1
ATOM 893 C C . LEU A 1 108 ? -5.689 0.040 0.462 1.00 86.69 108 LEU A C 1
ATOM 895 O O . LEU A 1 108 ? -6.489 0.489 1.287 1.00 86.69 108 LEU A O 1
ATOM 899 N N . MET A 1 109 ? -5.039 -1.096 0.699 1.00 89.38 109 MET A N 1
ATOM 900 C CA . MET A 1 109 ? -5.154 -1.784 1.984 1.00 89.38 109 MET A CA 1
ATOM 901 C C . MET A 1 109 ? -4.443 -1.007 3.100 1.00 89.38 109 MET A C 1
ATOM 903 O O . MET A 1 109 ? -4.960 -0.901 4.217 1.00 89.38 109 MET A O 1
ATOM 907 N N . ALA A 1 110 ? -3.288 -0.420 2.797 1.00 86.50 110 ALA A N 1
ATOM 908 C CA . ALA A 1 110 ? -2.493 0.339 3.751 1.00 86.50 110 ALA A CA 1
ATOM 909 C C . ALA A 1 110 ? -3.129 1.666 4.143 1.00 86.50 110 ALA A C 1
ATOM 911 O O . ALA A 1 110 ? -3.171 2.008 5.321 1.00 86.50 110 ALA A O 1
ATOM 912 N N . VAL A 1 111 ? -3.653 2.408 3.172 1.00 83.25 11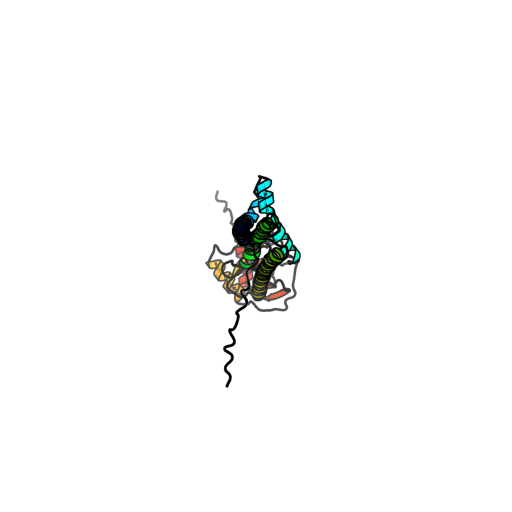1 VAL A N 1
ATOM 913 C CA . VAL A 1 111 ? -4.096 3.780 3.390 1.00 83.25 111 VAL A CA 1
ATOM 914 C C . VAL A 1 111 ? -5.557 3.781 3.842 1.00 83.25 111 VAL A C 1
ATOM 916 O O . VAL A 1 111 ? -5.785 3.845 5.050 1.00 83.25 111 VAL A O 1
ATOM 919 N N . PRO A 1 112 ? -6.582 3.672 2.977 1.00 86.94 112 PRO A N 1
ATOM 920 C CA . PRO A 1 112 ? -7.963 3.817 3.423 1.00 86.94 112 PRO A CA 1
ATOM 921 C C . PRO A 1 112 ? -8.438 2.661 4.309 1.00 86.94 112 PRO A C 1
ATOM 923 O O . PRO A 1 112 ? -9.133 2.912 5.293 1.00 86.94 112 PRO A O 1
ATOM 926 N N . LEU A 1 113 ? -8.080 1.404 4.022 1.00 91.00 113 LEU A N 1
ATOM 927 C CA . LEU A 1 113 ? -8.616 0.275 4.793 1.00 91.00 113 LEU A CA 1
ATOM 928 C C . LEU A 1 113 ? -8.020 0.214 6.206 1.00 91.00 113 LEU A C 1
ATOM 930 O O . LEU A 1 113 ? -8.770 0.168 7.183 1.00 91.00 113 LEU A O 1
ATOM 934 N N . THR A 1 114 ? -6.693 0.250 6.340 1.00 91.94 114 THR A N 1
ATOM 935 C CA . THR A 1 114 ? -6.056 0.190 7.664 1.00 91.94 114 THR A CA 1
ATOM 936 C C . THR A 1 114 ? -6.400 1.418 8.504 1.00 91.94 114 THR A C 1
ATOM 938 O O . THR A 1 114 ? -6.776 1.248 9.663 1.00 91.94 114 THR A O 1
ATOM 941 N N . THR A 1 115 ? -6.404 2.634 7.939 1.00 91.56 115 THR A N 1
ATOM 942 C CA . THR A 1 115 ? -6.828 3.835 8.692 1.00 91.56 115 THR A CA 1
ATOM 943 C C . THR A 1 115 ? -8.278 3.751 9.161 1.00 91.56 115 THR A C 1
ATOM 945 O O . THR A 1 115 ? -8.569 4.089 10.310 1.00 91.56 115 THR A O 1
ATOM 948 N N . THR A 1 116 ? -9.186 3.239 8.323 1.00 94.38 116 THR A N 1
ATOM 949 C CA . THR A 1 116 ? -10.583 2.966 8.689 1.00 94.38 116 THR A CA 1
ATOM 950 C C . THR A 1 116 ? -10.652 2.029 9.893 1.00 94.38 116 THR A C 1
ATOM 952 O O . THR A 1 116 ? -11.290 2.351 10.897 1.00 94.38 116 THR A O 1
ATOM 955 N N . LEU A 1 117 ? -9.944 0.898 9.842 1.00 95.56 117 LEU A N 1
ATOM 956 C CA . LEU A 1 117 ? -9.938 -0.089 10.923 1.00 95.56 117 LEU A CA 1
ATOM 957 C C . LEU A 1 117 ? -9.299 0.444 12.210 1.00 95.56 117 LEU A C 1
ATOM 959 O O . LEU A 1 117 ? -9.837 0.217 13.294 1.00 95.56 117 LEU A O 1
ATOM 963 N N . VAL A 1 118 ? -8.200 1.197 12.109 1.00 94.50 118 VAL A N 1
ATOM 964 C CA . VAL A 1 118 ? -7.583 1.873 13.259 1.00 94.50 118 VAL A CA 1
ATOM 965 C C . VAL A 1 118 ? -8.565 2.863 13.878 1.00 94.50 118 VAL A C 1
ATOM 967 O O . VAL A 1 118 ? -8.711 2.889 15.099 1.00 94.50 118 VAL A O 1
ATOM 970 N N . GLY A 1 119 ? -9.295 3.626 13.063 1.00 94.62 119 GLY A N 1
ATOM 971 C CA . GLY A 1 119 ? -10.372 4.487 13.537 1.00 94.62 119 GLY A CA 1
ATOM 972 C C . GLY A 1 119 ? -11.416 3.694 14.327 1.00 94.62 119 GLY A C 1
ATOM 973 O O . GLY A 1 119 ? -11.662 3.983 15.500 1.00 94.62 119 GLY A O 1
ATOM 974 N N . GLY A 1 120 ? -11.970 2.629 13.744 1.00 94.88 120 GLY A N 1
ATOM 975 C CA . GLY A 1 120 ? -12.918 1.749 14.436 1.00 94.88 120 GLY A CA 1
ATOM 976 C C . GLY A 1 120 ? -12.397 1.243 15.789 1.00 94.88 120 GLY A C 1
ATOM 977 O O . GLY A 1 120 ? -13.100 1.336 16.800 1.00 94.88 120 GLY A O 1
ATOM 978 N N . ALA A 1 121 ? -11.141 0.791 15.833 1.00 94.94 121 ALA A N 1
ATOM 979 C CA . ALA A 1 121 ? -10.491 0.310 17.048 1.00 94.94 121 ALA A CA 1
ATOM 980 C C . ALA A 1 121 ? -10.324 1.410 18.112 1.00 94.94 121 ALA A C 1
ATOM 982 O O . ALA A 1 121 ? -10.661 1.195 19.281 1.00 94.94 121 ALA A O 1
ATOM 983 N N . VAL A 1 122 ? -9.833 2.594 17.731 1.00 94.00 122 VAL A N 1
ATOM 984 C CA . VAL A 1 122 ? -9.557 3.710 18.652 1.00 94.00 122 VAL A CA 1
ATOM 985 C C . VAL A 1 122 ? -10.852 4.256 19.249 1.00 94.00 122 VAL A C 1
ATOM 987 O O . VAL A 1 122 ? -10.999 4.306 20.473 1.00 94.00 122 VAL A O 1
ATOM 990 N N . TYR A 1 123 ? -11.829 4.616 18.417 1.00 92.62 123 TYR A N 1
ATOM 991 C CA . TYR A 1 123 ? -13.078 5.203 18.910 1.00 92.62 123 TYR A CA 1
ATOM 992 C C . TYR A 1 123 ? -13.961 4.172 19.613 1.00 92.62 123 TYR A C 1
ATOM 994 O O . TYR A 1 123 ? -14.563 4.480 20.646 1.00 92.62 123 TYR A O 1
ATOM 1002 N N . GLY A 1 124 ? -13.977 2.923 19.137 1.00 91.62 124 GLY A N 1
ATOM 1003 C CA . GLY A 1 124 ? -14.614 1.819 19.851 1.00 91.62 124 GLY A CA 1
ATOM 1004 C C . GLY A 1 124 ? -14.004 1.600 21.243 1.00 91.62 124 GLY A C 1
ATOM 1005 O O . GLY A 1 124 ? -14.734 1.383 22.212 1.00 91.62 124 GLY A O 1
ATOM 1006 N N . SER A 1 125 ? -12.683 1.763 21.383 1.00 91.44 125 SER A N 1
ATOM 1007 C CA . SER A 1 125 ? -11.993 1.700 22.681 1.00 91.44 125 SER A CA 1
ATOM 1008 C C . SER A 1 125 ? -12.398 2.843 23.620 1.00 91.44 125 SER A C 1
ATOM 1010 O O . SER A 1 125 ? -12.654 2.605 24.803 1.00 91.44 125 SER A O 1
ATOM 1012 N N . LEU A 1 126 ? -12.558 4.071 23.112 1.00 89.00 126 LEU A N 1
ATOM 1013 C CA . LEU A 1 126 ? -13.068 5.203 23.903 1.00 89.00 126 LEU A CA 1
ATOM 1014 C C . LEU A 1 126 ? -14.475 4.926 24.460 1.00 89.00 126 LEU A C 1
ATOM 1016 O O . LEU A 1 126 ? -14.785 5.257 25.611 1.00 89.00 126 LEU A O 1
ATOM 1020 N N . ALA A 1 127 ? -15.324 4.249 23.686 1.00 86.75 127 ALA A N 1
ATOM 1021 C CA . ALA A 1 127 ? -16.642 3.836 24.151 1.00 86.75 127 ALA A CA 1
ATOM 1022 C C . ALA A 1 127 ? -16.607 2.730 25.211 1.00 86.75 127 ALA A C 1
ATOM 1024 O O . ALA A 1 127 ? -17.549 2.631 25.995 1.00 86.75 127 ALA A O 1
ATOM 1025 N N . TYR A 1 128 ? -15.549 1.924 25.292 1.00 83.44 128 TYR A N 1
ATOM 1026 C CA . TYR A 1 128 ? -15.354 1.011 26.421 1.00 83.44 128 TYR A CA 1
ATOM 1027 C C . TYR A 1 128 ? -14.996 1.778 27.700 1.00 83.44 128 TYR A C 1
ATOM 1029 O O . TYR A 1 128 ? -15.583 1.518 28.753 1.00 83.44 128 TYR A O 1
ATOM 1037 N N . PHE A 1 129 ? -14.094 2.763 27.614 1.00 81.38 129 PHE A N 1
ATOM 1038 C CA . PHE A 1 129 ? -13.626 3.517 28.785 1.00 81.38 129 PHE A CA 1
ATOM 1039 C C . PHE A 1 129 ? -14.681 4.438 29.401 1.00 81.38 129 PHE A C 1
ATOM 1041 O O . PHE A 1 129 ? -14.684 4.653 30.611 1.00 81.38 129 PHE A O 1
ATOM 1048 N N . THR A 1 130 ? -15.627 4.923 28.601 1.00 80.19 130 THR A N 1
ATOM 1049 C CA . THR A 1 130 ? -16.750 5.744 29.081 1.00 80.19 130 THR A CA 1
ATOM 1050 C C . THR A 1 130 ? -17.890 4.909 29.693 1.00 80.19 130 THR A C 1
ATOM 1052 O O . THR A 1 130 ? -18.961 5.434 29.995 1.00 80.19 130 THR A O 1
ATOM 1055 N N . GLY A 1 131 ? -17.741 3.582 29.815 1.00 74.69 131 GLY A N 1
ATOM 1056 C CA . GLY A 1 131 ? -18.787 2.649 30.269 1.00 74.69 131 GLY A CA 1
ATOM 1057 C C . GLY A 1 131 ? -18.861 2.403 31.762 1.00 74.69 131 GLY A C 1
ATOM 1058 O O . GLY A 1 131 ? -17.925 2.664 32.511 1.00 74.69 131 GLY A O 1
ATOM 1059 N N . ASP A 1 132 ? -19.999 1.850 32.193 1.00 73.62 132 ASP A N 1
ATOM 1060 C CA . ASP A 1 132 ? -20.161 1.378 33.567 1.00 73.62 132 ASP A CA 1
ATOM 1061 C C . ASP A 1 132 ? -19.172 0.224 33.817 1.00 73.62 132 ASP A C 1
ATOM 1063 O O . ASP A 1 132 ? -19.312 -0.874 33.264 1.00 73.62 132 ASP A O 1
ATOM 1067 N N . LYS A 1 133 ? -18.164 0.480 34.662 1.00 74.31 133 LYS A N 1
ATOM 1068 C CA . LYS A 1 133 ? -17.069 -0.451 34.991 1.00 74.31 133 LYS A CA 1
ATOM 1069 C C . LYS A 1 133 ? -17.561 -1.778 35.581 1.00 74.31 133 LYS A C 1
ATOM 1071 O O . LYS A 1 133 ? -16.847 -2.774 35.536 1.00 74.31 133 LYS A O 1
ATOM 1076 N N . ARG A 1 134 ? -18.792 -1.818 36.112 1.00 65.81 134 ARG A N 1
ATOM 1077 C CA . ARG A 1 134 ? -19.426 -3.042 36.642 1.00 65.81 134 ARG A CA 1
ATOM 1078 C C . ARG A 1 134 ? -19.869 -4.010 35.541 1.00 65.81 134 ARG A C 1
ATOM 1080 O O . ARG A 1 134 ? -20.144 -5.173 35.823 1.00 65.81 134 ARG A O 1
ATOM 1087 N N . VAL A 1 135 ? -19.986 -3.519 34.308 1.00 66.50 135 VAL A N 1
ATOM 1088 C CA . VAL A 1 135 ? -20.502 -4.247 33.142 1.00 66.50 135 VAL A CA 1
ATOM 1089 C C . VAL A 1 135 ? -19.424 -4.396 32.064 1.00 66.50 135 VAL A C 1
ATOM 1091 O O . VAL A 1 135 ? -19.308 -5.458 31.446 1.00 66.50 135 VAL A O 1
ATOM 1094 N N . PHE A 1 136 ? -18.599 -3.367 31.871 1.00 73.56 136 PHE A N 1
ATOM 1095 C CA . PHE A 1 136 ? -17.473 -3.358 30.937 1.00 73.56 136 PHE A CA 1
ATOM 1096 C C . PHE A 1 136 ? -16.169 -3.532 31.705 1.00 73.56 136 PHE A C 1
ATOM 1098 O O . PHE A 1 136 ? -15.510 -2.573 32.099 1.00 73.56 136 PHE A O 1
ATOM 1105 N N . THR A 1 137 ? -15.835 -4.792 31.968 1.00 77.81 137 THR A N 1
ATOM 1106 C CA . THR A 1 137 ? -14.609 -5.167 32.673 1.00 77.81 137 THR A CA 1
ATOM 1107 C C . THR A 1 137 ? -13.393 -5.092 31.751 1.00 77.81 137 THR A C 1
ATOM 1109 O O . THR A 1 137 ? -13.512 -5.237 30.531 1.00 77.81 137 THR A O 1
ATOM 1112 N N . LEU A 1 138 ? -12.202 -4.959 32.345 1.00 81.81 138 LEU A N 1
ATOM 1113 C CA . LEU A 1 138 ? -10.926 -4.989 31.622 1.00 81.81 138 LEU A CA 1
ATOM 1114 C C . LEU A 1 138 ? -10.790 -6.242 30.741 1.00 81.81 138 LEU A C 1
ATOM 1116 O O . LEU A 1 138 ? -10.337 -6.154 29.609 1.00 81.81 138 LEU A O 1
ATOM 1120 N N . GLN A 1 139 ? -11.263 -7.399 31.215 1.00 85.31 139 GLN A N 1
ATOM 1121 C CA . GLN A 1 139 ? -11.225 -8.651 30.454 1.00 85.31 139 GLN A CA 1
ATOM 1122 C C . GLN A 1 139 ? -12.014 -8.572 29.136 1.00 85.31 139 GLN A C 1
ATOM 1124 O O . GLN A 1 139 ? -11.589 -9.128 28.126 1.00 85.31 139 GLN A O 1
ATOM 1129 N N . ARG A 1 140 ? -13.167 -7.890 29.123 1.00 84.50 140 ARG A N 1
ATOM 1130 C CA . ARG A 1 140 ? -13.970 -7.709 27.901 1.00 84.50 140 ARG A CA 1
ATOM 1131 C C . ARG A 1 140 ? -13.300 -6.734 26.941 1.00 84.50 140 ARG A C 1
ATOM 1133 O O . ARG A 1 140 ? -13.273 -6.998 25.744 1.00 84.50 140 ARG A O 1
ATOM 1140 N N . PHE A 1 141 ? -12.710 -5.668 27.478 1.00 88.31 141 PHE A N 1
ATOM 1141 C CA . PHE A 1 141 ? -11.911 -4.736 26.690 1.00 88.31 141 PHE A CA 1
ATOM 1142 C C . PHE A 1 141 ? -10.698 -5.424 26.050 1.00 88.31 141 PHE A C 1
ATOM 1144 O O . PHE A 1 141 ? -10.489 -5.270 24.855 1.00 88.31 141 PHE A O 1
ATOM 1151 N N . LEU A 1 142 ? -9.954 -6.253 26.790 1.00 90.38 142 LEU A N 1
ATOM 1152 C CA . LEU A 1 142 ? -8.812 -6.996 26.244 1.00 90.38 142 LEU A CA 1
ATOM 1153 C C . LEU A 1 142 ? -9.217 -7.947 25.112 1.00 90.38 142 LEU A C 1
ATOM 1155 O O . LEU A 1 142 ? -8.492 -8.060 24.131 1.00 90.38 142 LEU A O 1
ATOM 1159 N N . LYS A 1 143 ? -10.389 -8.593 25.201 1.00 91.38 143 LYS A N 1
ATOM 1160 C CA . LYS A 1 143 ? -10.924 -9.403 24.091 1.00 91.38 143 LYS A CA 1
ATOM 1161 C C . LYS A 1 143 ? -11.237 -8.548 22.864 1.00 91.38 143 LYS A C 1
ATOM 1163 O O . LYS A 1 143 ? -10.880 -8.935 21.758 1.00 91.38 143 LYS A O 1
ATOM 1168 N N . PHE A 1 144 ? -11.878 -7.396 23.062 1.00 91.62 144 PHE A N 1
ATOM 1169 C CA . PHE A 1 144 ? -12.162 -6.444 21.988 1.00 91.62 144 PHE A CA 1
ATOM 1170 C C . PHE A 1 144 ? -10.869 -5.946 21.327 1.00 91.62 144 PHE A C 1
ATOM 1172 O O . PHE A 1 144 ? -10.713 -6.091 20.119 1.00 91.62 144 PHE A O 1
ATOM 1179 N N . ALA A 1 145 ? -9.923 -5.440 22.120 1.00 92.50 145 ALA A N 1
ATOM 1180 C CA . ALA A 1 145 ? -8.629 -4.966 21.645 1.00 92.50 145 ALA A CA 1
ATOM 1181 C C . ALA A 1 145 ? -7.849 -6.078 20.929 1.00 92.50 145 ALA A C 1
ATOM 1183 O O . ALA A 1 145 ? -7.344 -5.857 19.838 1.00 92.50 145 ALA A O 1
ATOM 1184 N N . GLY A 1 146 ? -7.828 -7.294 21.483 1.00 94.94 146 GLY A N 1
ATOM 1185 C CA . GLY A 1 146 ? -7.187 -8.452 20.858 1.00 94.94 146 GLY A CA 1
ATOM 1186 C C . GLY A 1 146 ? -7.779 -8.806 19.492 1.00 94.94 146 GLY A C 1
ATOM 1187 O O . GLY A 1 146 ? -7.024 -9.078 18.562 1.00 94.94 146 GLY A O 1
ATOM 1188 N N . CYS A 1 147 ? -9.107 -8.741 19.334 1.00 95.25 147 CYS A N 1
ATOM 1189 C CA . CYS A 1 147 ? -9.754 -8.961 18.034 1.00 95.25 147 CYS A CA 1
ATOM 1190 C C . CYS A 1 147 ? -9.343 -7.896 17.008 1.00 95.25 147 CYS A C 1
ATOM 1192 O O . CYS A 1 147 ? -9.038 -8.234 15.868 1.00 95.25 147 CYS A O 1
ATOM 1194 N N . TRP A 1 148 ? -9.291 -6.624 17.416 1.00 95.81 148 TRP A N 1
ATOM 1195 C CA . TRP A 1 148 ? -8.851 -5.533 16.543 1.00 95.81 148 TRP A CA 1
ATOM 1196 C C . TRP A 1 148 ? -7.377 -5.634 16.172 1.00 95.81 148 TRP A C 1
ATOM 1198 O O . TRP A 1 148 ? -7.045 -5.471 15.003 1.00 95.81 148 TRP A O 1
ATOM 1208 N N . CYS A 1 149 ? -6.502 -5.961 17.125 1.00 94.81 149 CYS A N 1
ATOM 1209 C CA . CYS A 1 149 ? -5.093 -6.209 16.838 1.00 94.81 149 CYS A CA 1
ATOM 1210 C C . CYS A 1 149 ? -4.928 -7.363 15.841 1.00 94.81 149 CYS A C 1
ATOM 1212 O O . CYS A 1 149 ? -4.179 -7.225 14.882 1.00 94.81 149 CYS A O 1
ATOM 1214 N N . GLY A 1 150 ? -5.658 -8.470 16.022 1.00 96.06 150 GLY A N 1
ATOM 1215 C CA . GLY A 1 150 ? -5.635 -9.594 15.081 1.00 96.06 150 GLY A CA 1
ATOM 1216 C C . GLY A 1 150 ? -6.108 -9.206 13.677 1.00 96.06 150 GLY A C 1
ATOM 1217 O O . GLY A 1 150 ? -5.468 -9.568 12.694 1.00 96.06 150 GLY A O 1
ATOM 1218 N N . LEU A 1 151 ? -7.187 -8.424 13.579 1.00 95.62 151 LEU A N 1
ATOM 1219 C CA . LEU A 1 151 ? -7.702 -7.926 12.303 1.00 95.62 151 LEU A CA 1
ATOM 1220 C C . LEU A 1 151 ? -6.710 -6.981 11.607 1.00 95.62 151 LEU A C 1
ATOM 1222 O O . LEU A 1 151 ? -6.470 -7.124 10.412 1.00 95.62 151 LEU A O 1
ATOM 1226 N N . LEU A 1 152 ? -6.112 -6.046 12.350 1.00 94.38 152 LEU A N 1
ATOM 1227 C CA . LEU A 1 152 ? -5.109 -5.120 11.820 1.00 94.38 152 LEU A CA 1
ATOM 1228 C C . LEU A 1 152 ? -3.861 -5.865 11.340 1.00 94.38 152 LEU A C 1
ATOM 1230 O O . LEU A 1 152 ? -3.392 -5.601 10.240 1.00 94.38 152 LEU A O 1
ATOM 1234 N N . LEU A 1 153 ? -3.363 -6.838 12.111 1.00 93.81 153 LEU A N 1
ATOM 1235 C CA . LEU A 1 153 ? -2.231 -7.674 11.701 1.00 93.81 153 LEU A CA 1
ATOM 1236 C C . LEU A 1 153 ? -2.527 -8.450 10.414 1.00 93.81 153 LEU A C 1
ATOM 1238 O O . LEU A 1 153 ? -1.657 -8.544 9.552 1.00 93.81 153 LEU A O 1
ATOM 1242 N N . LEU A 1 154 ? -3.748 -8.971 10.262 1.00 95.19 154 LEU A N 1
ATOM 1243 C CA . LEU A 1 154 ? -4.163 -9.669 9.047 1.00 95.19 154 LEU A CA 1
ATOM 1244 C C . LEU A 1 154 ? -4.143 -8.730 7.838 1.00 95.19 154 LEU A C 1
ATOM 1246 O O . LEU A 1 154 ? -3.592 -9.092 6.803 1.00 95.19 154 LEU A O 1
ATOM 1250 N N . VAL A 1 155 ? -4.706 -7.527 7.965 1.00 94.12 155 VAL A N 1
ATOM 1251 C CA . VAL A 1 155 ? -4.754 -6.556 6.861 1.00 94.12 155 VAL A CA 1
ATOM 1252 C C . VAL A 1 155 ? -3.361 -6.052 6.496 1.00 94.12 155 VAL A C 1
ATOM 1254 O O . VAL A 1 155 ? -3.020 -6.025 5.316 1.00 94.12 155 VAL A O 1
ATOM 1257 N N . VAL A 1 156 ? -2.534 -5.723 7.488 1.00 91.75 156 VAL A N 1
ATOM 1258 C CA . VAL A 1 156 ? -1.152 -5.279 7.269 1.00 91.75 156 VAL A CA 1
ATOM 1259 C C . VAL A 1 156 ? -0.319 -6.389 6.625 1.00 91.75 156 VAL A C 1
ATOM 1261 O O . VAL A 1 156 ? 0.371 -6.142 5.637 1.00 91.75 156 VAL A O 1
ATOM 1264 N N . GLY A 1 157 ? -0.424 -7.623 7.128 1.00 91.44 157 GLY A N 1
ATOM 1265 C CA . GLY A 1 157 ? 0.267 -8.780 6.561 1.00 91.44 157 GLY A CA 1
ATOM 1266 C C . GLY A 1 157 ? -0.197 -9.112 5.141 1.00 91.44 157 GLY A C 1
ATOM 1267 O O . GLY A 1 157 ? 0.626 -9.438 4.291 1.00 91.44 157 GLY A O 1
ATOM 1268 N N . ALA A 1 158 ? -1.494 -8.978 4.855 1.00 93.19 158 ALA A N 1
ATOM 1269 C CA . ALA A 1 158 ? -2.033 -9.155 3.512 1.00 93.19 158 ALA A CA 1
ATOM 1270 C C . ALA A 1 158 ? -1.532 -8.073 2.545 1.00 93.19 158 ALA A C 1
ATOM 1272 O O . ALA A 1 158 ? -1.117 -8.413 1.441 1.00 93.19 158 ALA A O 1
ATOM 1273 N N . ALA A 1 159 ? -1.505 -6.802 2.962 1.00 91.38 159 ALA A N 1
ATOM 1274 C CA . ALA A 1 159 ? -0.957 -5.713 2.153 1.00 91.38 159 ALA A CA 1
ATOM 1275 C C . ALA A 1 159 ? 0.520 -5.971 1.806 1.00 91.38 159 ALA A C 1
ATOM 1277 O O . ALA A 1 159 ? 0.892 -5.933 0.637 1.00 91.38 159 ALA A O 1
ATOM 1278 N N . TRP A 1 160 ? 1.328 -6.346 2.804 1.00 89.38 160 TRP A N 1
ATOM 1279 C CA . TRP A 1 160 ? 2.732 -6.705 2.598 1.00 89.38 160 TRP A CA 1
ATOM 1280 C C . TRP A 1 160 ? 2.903 -7.918 1.676 1.00 89.38 160 TRP A C 1
ATOM 1282 O O . TRP A 1 160 ? 3.755 -7.908 0.796 1.00 89.38 160 TRP A O 1
ATOM 1292 N N . GLY A 1 161 ? 2.077 -8.957 1.829 1.00 91.25 161 GLY A N 1
ATOM 1293 C CA . GLY A 1 161 ? 2.124 -10.140 0.967 1.00 91.25 161 GLY A CA 1
ATOM 1294 C C . GLY A 1 161 ? 1.732 -9.854 -0.486 1.00 91.25 161 GLY A C 1
ATOM 1295 O O . GLY A 1 161 ? 2.333 -10.412 -1.404 1.00 91.25 161 GLY A O 1
ATOM 1296 N N . ILE A 1 162 ? 0.747 -8.978 -0.706 1.00 92.19 162 ILE A N 1
ATOM 1297 C CA . ILE A 1 162 ? 0.338 -8.533 -2.046 1.00 92.19 162 ILE A CA 1
ATOM 1298 C C . ILE A 1 162 ? 1.461 -7.731 -2.703 1.00 92.19 162 ILE A C 1
ATOM 1300 O O . ILE A 1 162 ? 1.780 -7.989 -3.861 1.00 92.19 162 ILE A O 1
ATOM 1304 N N . ASP A 1 163 ? 2.088 -6.813 -1.969 1.00 89.69 163 ASP A N 1
ATOM 1305 C CA . ASP A 1 163 ? 3.213 -6.026 -2.476 1.00 89.69 163 ASP A CA 1
ATOM 1306 C C . ASP A 1 163 ? 4.450 -6.895 -2.752 1.00 89.69 163 ASP A C 1
ATOM 1308 O O . ASP A 1 163 ? 5.035 -6.820 -3.828 1.00 89.69 163 ASP A O 1
ATOM 1312 N N . ALA A 1 164 ? 4.787 -7.823 -1.852 1.00 89.75 164 ALA A N 1
ATOM 1313 C CA . ALA A 1 164 ? 5.889 -8.764 -2.051 1.00 89.75 164 ALA A CA 1
ATOM 1314 C C . ALA A 1 164 ? 5.682 -9.646 -3.292 1.00 89.75 164 ALA A C 1
ATOM 1316 O O . ALA A 1 164 ? 6.629 -9.913 -4.036 1.00 89.75 164 ALA A O 1
ATOM 1317 N N . ARG A 1 165 ? 4.439 -10.080 -3.544 1.00 92.31 165 ARG A N 1
ATOM 1318 C CA . ARG A 1 165 ? 4.081 -10.777 -4.783 1.00 92.31 165 ARG A CA 1
ATOM 1319 C C . ARG A 1 165 ? 4.231 -9.864 -5.996 1.00 92.31 165 ARG A C 1
ATOM 1321 O O . ARG A 1 165 ? 4.849 -10.279 -6.968 1.00 92.31 165 ARG A O 1
ATOM 1328 N N . ALA A 1 166 ? 3.701 -8.645 -5.932 1.00 90.88 166 ALA A N 1
ATOM 1329 C CA . ALA A 1 166 ? 3.818 -7.673 -7.012 1.00 90.88 166 ALA A CA 1
ATOM 1330 C C . ALA A 1 166 ? 5.285 -7.412 -7.377 1.00 90.88 166 ALA A C 1
ATOM 1332 O O . ALA A 1 166 ? 5.644 -7.475 -8.549 1.00 90.88 166 ALA A O 1
ATOM 1333 N N . LYS A 1 167 ? 6.151 -7.229 -6.375 1.00 89.25 167 LYS A N 1
ATOM 1334 C CA . LYS A 1 167 ? 7.597 -7.114 -6.562 1.00 89.25 167 LYS A CA 1
ATOM 1335 C C . LYS A 1 167 ? 8.189 -8.360 -7.223 1.00 89.25 167 LYS A C 1
ATOM 1337 O O . LYS A 1 167 ? 8.941 -8.234 -8.181 1.00 89.25 167 LYS A O 1
ATOM 1342 N N . ALA A 1 168 ? 7.842 -9.562 -6.763 1.00 91.62 168 ALA A N 1
ATOM 1343 C CA . ALA A 1 168 ? 8.340 -10.803 -7.361 1.00 91.62 168 ALA A CA 1
ATOM 1344 C C . ALA A 1 168 ? 7.902 -10.994 -8.826 1.00 91.62 168 ALA A C 1
ATOM 1346 O O . ALA A 1 168 ? 8.676 -11.517 -9.630 1.00 91.62 168 ALA A O 1
ATOM 1347 N N . ASP A 1 169 ? 6.688 -10.565 -9.171 1.00 92.81 169 ASP A N 1
ATOM 1348 C CA . ASP A 1 169 ? 6.166 -10.606 -10.538 1.00 92.81 169 ASP A CA 1
ATOM 1349 C C . ASP A 1 169 ? 6.840 -9.528 -11.418 1.00 92.81 169 ASP A C 1
ATOM 1351 O O . ASP A 1 169 ? 7.219 -9.810 -12.557 1.00 92.81 169 ASP A O 1
ATOM 1355 N N . ASN A 1 170 ? 7.097 -8.332 -10.873 1.00 91.44 170 ASN A N 1
ATOM 1356 C CA . ASN A 1 170 ? 7.856 -7.263 -11.538 1.00 91.44 170 ASN A CA 1
ATOM 1357 C C . ASN A 1 170 ? 9.298 -7.680 -11.867 1.00 91.44 170 ASN A C 1
ATOM 1359 O O . ASN A 1 170 ? 9.786 -7.380 -12.953 1.00 91.44 170 ASN A O 1
ATOM 1363 N N . GLU A 1 171 ? 9.968 -8.414 -10.975 1.00 90.50 171 GLU A N 1
ATOM 1364 C CA . GLU A 1 171 ? 11.331 -8.947 -11.176 1.00 90.50 171 GLU A CA 1
ATOM 1365 C C . GLU A 1 171 ? 11.457 -9.924 -12.358 1.00 90.50 171 GLU A C 1
ATOM 1367 O O . GLU A 1 171 ? 12.564 -10.266 -12.782 1.00 90.50 171 GLU A O 1
ATOM 1372 N N . ARG A 1 172 ? 10.322 -10.419 -12.855 1.00 90.94 172 ARG A N 1
ATOM 1373 C CA . ARG A 1 172 ? 10.220 -11.345 -13.987 1.00 90.94 172 ARG A CA 1
ATOM 1374 C C . ARG A 1 172 ? 9.528 -10.718 -15.193 1.00 90.94 172 ARG A C 1
ATOM 1376 O O . ARG A 1 172 ? 9.222 -11.443 -16.133 1.00 90.94 172 ARG A O 1
ATOM 1383 N N . PHE A 1 173 ? 9.218 -9.421 -15.128 1.00 91.12 173 PHE A N 1
ATOM 1384 C CA . PHE A 1 173 ? 8.420 -8.713 -16.129 1.00 91.12 173 PHE A CA 1
ATOM 1385 C C . PHE A 1 173 ? 7.101 -9.444 -16.457 1.00 91.12 173 PHE A C 1
ATOM 1387 O O . PHE A 1 173 ? 6.678 -9.542 -17.604 1.00 91.12 173 PHE A O 1
ATOM 1394 N N . ALA A 1 174 ? 6.459 -10.037 -15.442 1.00 86.38 174 ALA A N 1
ATOM 1395 C CA . ALA A 1 174 ? 5.356 -10.969 -15.653 1.00 86.38 174 ALA A CA 1
ATOM 1396 C C . ALA A 1 174 ? 4.024 -10.249 -15.912 1.00 86.38 174 ALA A C 1
ATOM 1398 O O . ALA A 1 174 ? 3.349 -9.839 -14.968 1.00 86.38 174 ALA A O 1
ATOM 1399 N N . GLY A 1 175 ? 3.607 -10.144 -17.169 1.00 82.88 175 GLY A N 1
ATOM 1400 C CA . GLY A 1 175 ? 2.300 -9.609 -17.557 1.00 82.88 175 GLY A CA 1
ATOM 1401 C C . GLY A 1 175 ? 2.406 -8.539 -18.634 1.00 82.88 175 GLY A C 1
ATOM 1402 O O . GLY A 1 175 ? 3.490 -8.201 -19.094 1.00 82.88 175 GLY A O 1
ATOM 1403 N N . ASP A 1 176 ? 1.260 -7.988 -19.016 1.00 79.62 176 ASP A N 1
ATOM 1404 C CA . ASP A 1 176 ? 1.197 -6.940 -20.027 1.00 79.62 176 ASP A CA 1
ATOM 1405 C C . ASP A 1 176 ? 1.415 -5.573 -19.380 1.00 79.62 176 ASP A C 1
ATOM 1407 O O . ASP A 1 176 ? 0.643 -5.168 -18.506 1.00 79.62 176 ASP A O 1
ATOM 1411 N N . GLY A 1 177 ? 2.489 -4.897 -19.790 1.00 82.38 177 GLY A N 1
ATOM 1412 C CA . GLY A 1 177 ? 2.913 -3.617 -19.235 1.00 82.38 177 GLY A CA 1
ATOM 1413 C C . GLY A 1 177 ? 2.793 -2.450 -20.217 1.00 82.38 177 GLY A C 1
ATOM 1414 O O . GLY A 1 177 ? 3.007 -2.634 -21.415 1.00 82.38 177 GLY A O 1
ATOM 1415 N N . TRP A 1 178 ? 2.506 -1.254 -19.699 1.00 85.88 178 TRP A N 1
ATOM 1416 C CA . TRP A 1 178 ? 2.686 0.027 -20.393 1.00 85.88 178 TRP A CA 1
ATOM 1417 C C . TRP A 1 178 ? 3.894 0.768 -19.835 1.00 85.88 178 TRP A C 1
ATOM 1419 O O . TRP A 1 178 ? 4.121 0.760 -18.623 1.00 85.88 178 TRP A O 1
ATOM 1429 N N . PHE A 1 179 ? 4.656 1.424 -20.704 1.00 88.44 179 PHE A N 1
ATOM 1430 C CA . PHE A 1 179 ? 5.920 2.046 -20.326 1.00 88.44 179 PHE A CA 1
ATOM 1431 C C . PHE A 1 179 ? 5.732 3.490 -19.874 1.00 88.44 179 PHE A C 1
ATOM 1433 O O . PHE A 1 179 ? 4.998 4.274 -20.477 1.00 88.44 179 PHE A O 1
ATOM 1440 N N . TYR A 1 180 ? 6.447 3.836 -18.815 1.00 86.38 180 TYR A N 1
ATOM 1441 C CA . TYR A 1 180 ? 6.633 5.189 -18.328 1.00 86.38 180 TYR A CA 1
ATOM 1442 C C . TYR A 1 180 ? 8.118 5.522 -18.468 1.00 86.38 180 TYR A C 1
ATOM 1444 O O . TYR A 1 180 ? 8.956 5.055 -17.692 1.00 86.38 180 TYR A O 1
ATOM 1452 N N . LEU A 1 181 ? 8.445 6.249 -19.535 1.00 86.06 181 LEU A N 1
ATOM 1453 C CA . LEU A 1 181 ? 9.823 6.523 -19.935 1.00 86.06 181 LEU A CA 1
ATOM 1454 C C . LEU A 1 181 ? 10.304 7.804 -19.261 1.00 86.06 181 LEU A C 1
ATOM 1456 O O . LEU A 1 181 ? 9.611 8.818 -19.329 1.00 86.06 181 LEU A O 1
ATOM 1460 N N . HIS A 1 182 ? 11.486 7.776 -18.645 1.00 76.94 182 HIS A N 1
ATOM 1461 C CA . HIS A 1 182 ? 12.102 8.964 -18.059 1.00 76.94 182 HIS A CA 1
ATOM 1462 C C . HIS A 1 182 ? 13.251 9.483 -18.917 1.00 76.94 182 HIS A C 1
ATOM 1464 O O . HIS A 1 182 ? 14.098 8.719 -19.377 1.00 76.94 182 HIS A O 1
ATOM 1470 N N . THR A 1 183 ? 13.326 10.804 -19.061 1.00 68.56 183 THR A N 1
ATOM 1471 C CA . THR A 1 183 ? 14.519 11.474 -19.572 1.00 68.56 183 THR A CA 1
ATOM 1472 C C . THR A 1 183 ? 15.622 11.492 -18.512 1.00 68.56 183 THR A C 1
ATOM 1474 O O . THR A 1 183 ? 15.361 11.392 -17.310 1.00 68.56 183 THR A O 1
ATOM 1477 N N . SER A 1 184 ? 16.868 11.696 -18.944 1.00 64.88 184 SER A N 1
ATOM 1478 C CA . SER A 1 184 ? 18.022 11.907 -18.053 1.00 64.88 184 SER A CA 1
ATOM 1479 C C . SER A 1 184 ? 17.871 13.132 -17.136 1.00 64.88 184 SER A C 1
ATOM 1481 O O . SER A 1 184 ? 18.511 13.205 -16.091 1.00 64.88 184 SER A O 1
ATOM 1483 N N . GLU A 1 185 ? 16.989 14.071 -17.490 1.00 63.94 185 GLU A N 1
ATOM 1484 C CA . GLU A 1 185 ? 16.622 15.240 -16.681 1.00 63.94 185 GLU A CA 1
ATOM 1485 C C . GLU A 1 185 ? 15.491 14.960 -15.669 1.00 63.94 185 GLU A C 1
ATOM 1487 O O . GLU A 1 185 ? 15.029 15.882 -15.000 1.00 63.94 185 GLU A O 1
ATOM 1492 N N . GLY A 1 186 ? 15.006 13.716 -15.573 1.00 58.09 186 GLY A N 1
ATOM 1493 C CA . GLY A 1 186 ? 13.988 13.292 -14.604 1.00 58.09 186 GLY A CA 1
ATOM 1494 C C . GLY A 1 186 ? 12.533 13.481 -15.049 1.00 58.09 186 GLY A C 1
ATOM 1495 O O . GLY A 1 186 ? 11.615 13.150 -14.297 1.00 58.09 186 GLY A O 1
ATOM 1496 N N . ARG A 1 187 ? 12.275 13.961 -16.275 1.00 66.44 187 ARG A N 1
ATOM 1497 C CA . ARG A 1 187 ? 10.902 14.110 -16.794 1.00 66.44 187 ARG A CA 1
ATOM 1498 C C . ARG A 1 187 ? 10.383 12.770 -17.308 1.00 66.44 187 ARG A C 1
ATOM 1500 O O . ARG A 1 187 ? 11.018 12.161 -18.161 1.00 66.44 187 ARG A O 1
ATOM 1507 N N . GLY A 1 188 ? 9.241 12.321 -16.791 1.00 71.06 188 GLY A N 1
ATOM 1508 C CA . GLY A 1 188 ? 8.589 11.074 -17.197 1.00 71.06 188 GLY A CA 1
ATOM 1509 C C . GLY A 1 188 ? 7.441 11.305 -18.181 1.00 71.06 188 GLY A C 1
ATOM 1510 O O . GLY A 1 188 ? 6.678 12.256 -18.018 1.00 71.06 188 GLY A O 1
ATOM 1511 N N . HIS A 1 189 ? 7.297 10.428 -19.173 1.00 77.44 189 HIS A N 1
ATOM 1512 C CA . HIS A 1 189 ? 6.175 10.415 -20.111 1.00 77.44 189 HIS A CA 1
ATOM 1513 C C . HIS A 1 189 ? 5.557 9.017 -20.182 1.00 77.44 189 HIS A C 1
ATOM 1515 O O . HIS A 1 189 ? 6.248 8.026 -20.427 1.00 77.44 189 HIS A O 1
ATOM 1521 N N . LEU A 1 190 ? 4.238 8.944 -19.984 1.00 77.00 190 LEU A N 1
ATOM 1522 C CA . LEU A 1 190 ? 3.480 7.706 -20.131 1.00 77.00 190 LEU A CA 1
ATOM 1523 C C . LEU A 1 190 ? 3.207 7.438 -21.608 1.00 77.00 190 LEU A C 1
ATOM 1525 O O . LEU A 1 190 ? 2.631 8.279 -22.297 1.00 77.00 190 LEU A O 1
ATOM 1529 N N . VAL A 1 191 ? 3.579 6.252 -22.080 1.00 78.88 191 VAL A N 1
ATOM 1530 C CA . VAL A 1 191 ? 3.261 5.790 -23.434 1.00 78.88 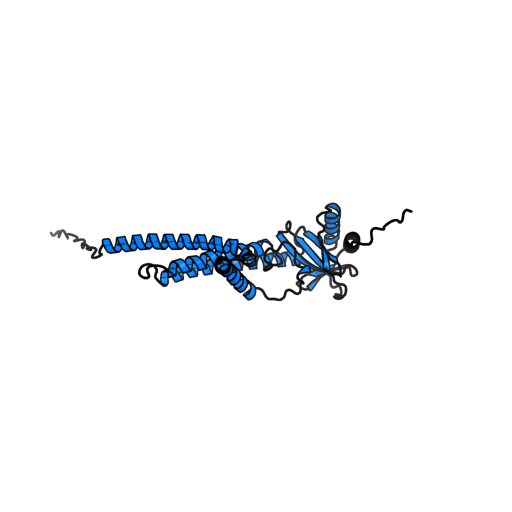191 VAL A CA 1
ATOM 1531 C C . VAL A 1 191 ? 1.944 5.017 -23.396 1.00 78.88 191 VAL A C 1
ATOM 1533 O O . VAL A 1 191 ? 1.918 3.797 -23.523 1.00 78.88 191 VAL A O 1
ATOM 1536 N N . GLN A 1 192 ? 0.850 5.724 -23.104 1.00 69.12 192 GLN A N 1
ATOM 1537 C CA . GLN A 1 192 ? -0.509 5.161 -23.108 1.00 69.12 192 GLN A CA 1
ATOM 1538 C C . GLN A 1 192 ? -1.426 5.865 -24.113 1.00 69.12 192 GLN A C 1
ATOM 1540 O O . GLN A 1 192 ? -2.320 5.231 -24.660 1.00 69.12 192 GLN A O 1
ATOM 1545 N N . GLU A 1 193 ? -1.219 7.161 -24.362 1.00 65.25 193 GLU A N 1
ATOM 1546 C CA . GLU A 1 193 ? -2.088 7.950 -25.249 1.00 65.25 193 GLU A CA 1
ATOM 1547 C C . GLU A 1 193 ? -1.891 7.616 -26.740 1.00 65.25 193 GLU A C 1
ATOM 1549 O O . GLU A 1 193 ? -2.780 7.876 -27.547 1.00 65.25 193 GLU A O 1
ATOM 1554 N N . ASP A 1 194 ? -0.764 6.991 -27.089 1.00 76.31 194 ASP A N 1
ATOM 1555 C CA . ASP A 1 194 ? -0.458 6.471 -28.423 1.00 76.31 194 ASP A CA 1
ATOM 1556 C C . ASP A 1 194 ? -0.483 4.932 -28.387 1.00 76.31 194 ASP A C 1
ATOM 1558 O O . ASP A 1 194 ? 0.503 4.286 -28.025 1.00 76.31 194 ASP A O 1
ATOM 1562 N N . GLU A 1 195 ? -1.642 4.340 -28.701 1.00 78.62 195 GLU A N 1
ATOM 1563 C CA . GLU A 1 195 ? -1.844 2.882 -28.663 1.00 78.62 195 GLU A CA 1
ATOM 1564 C C . GLU A 1 195 ? -0.911 2.130 -29.626 1.00 78.62 195 GLU A C 1
ATOM 1566 O O . GLU A 1 195 ? -0.501 1.004 -29.330 1.00 78.62 195 GLU A O 1
ATOM 1571 N N . GLU A 1 196 ? -0.549 2.746 -30.755 1.00 82.38 196 GLU A N 1
ATOM 1572 C CA . GLU A 1 196 ? 0.335 2.147 -31.755 1.00 82.38 196 GLU A CA 1
ATOM 1573 C C . GLU A 1 196 ? 1.780 2.122 -31.244 1.00 82.38 196 GLU A C 1
ATOM 1575 O O . GLU A 1 196 ? 2.410 1.059 -31.221 1.00 82.38 196 GLU A O 1
ATOM 1580 N N . ALA A 1 197 ? 2.276 3.251 -30.726 1.00 81.44 197 ALA A N 1
ATOM 1581 C CA . ALA A 1 197 ? 3.597 3.317 -30.104 1.00 81.44 197 ALA A CA 1
ATOM 1582 C C . ALA A 1 197 ? 3.695 2.418 -28.860 1.00 81.44 197 ALA A C 1
ATOM 1584 O O . ALA A 1 197 ? 4.706 1.741 -28.660 1.00 81.44 197 ALA A O 1
ATOM 1585 N N . ALA A 1 198 ? 2.641 2.360 -28.040 1.00 83.38 198 ALA A N 1
ATOM 1586 C CA . ALA A 1 198 ? 2.591 1.500 -26.860 1.00 83.38 198 ALA A CA 1
ATOM 1587 C C . ALA A 1 198 ? 2.660 0.009 -27.230 1.00 83.38 198 ALA A C 1
ATOM 1589 O O . ALA A 1 198 ? 3.387 -0.756 -26.588 1.00 83.38 198 ALA A O 1
ATOM 1590 N N . GLY A 1 199 ? 1.927 -0.407 -28.269 1.00 85.88 199 GLY A N 1
ATOM 1591 C CA . GLY A 1 199 ? 1.952 -1.777 -28.783 1.00 85.88 199 GLY A CA 1
ATOM 1592 C C . GLY A 1 199 ? 3.319 -2.165 -29.344 1.00 85.88 199 GLY A C 1
ATOM 1593 O O . GLY A 1 199 ? 3.846 -3.221 -28.994 1.00 85.88 199 GLY A O 1
ATOM 1594 N N . MET A 1 200 ? 3.919 -1.281 -30.143 1.00 88.88 200 MET A N 1
ATOM 1595 C CA . MET A 1 200 ? 5.237 -1.486 -30.746 1.00 88.88 200 MET A CA 1
ATOM 1596 C C . MET A 1 200 ? 6.345 -1.599 -29.692 1.00 88.88 200 MET A C 1
ATOM 1598 O O . MET A 1 200 ? 7.103 -2.567 -29.692 1.00 88.88 200 MET A O 1
ATOM 1602 N N . LEU A 1 201 ? 6.415 -0.649 -28.751 1.00 89.94 201 LEU A N 1
ATOM 1603 C CA . LEU A 1 201 ? 7.403 -0.686 -27.668 1.00 89.94 201 LEU A CA 1
ATOM 1604 C C . LEU A 1 201 ? 7.279 -1.960 -26.842 1.00 89.94 201 LEU A C 1
ATOM 1606 O O . LEU A 1 201 ? 8.282 -2.544 -26.446 1.00 89.94 201 LEU A O 1
ATOM 1610 N N . LYS A 1 202 ? 6.052 -2.420 -26.598 1.00 89.94 202 LYS A N 1
ATOM 1611 C CA . LYS A 1 202 ? 5.820 -3.681 -25.902 1.00 89.94 202 LYS A CA 1
ATOM 1612 C C . LYS A 1 202 ? 6.392 -4.857 -26.682 1.00 89.94 202 LYS A C 1
ATOM 1614 O O . LYS A 1 202 ? 7.124 -5.654 -26.104 1.00 89.94 202 LYS A O 1
ATOM 1619 N N . GLU A 1 203 ? 6.074 -4.972 -27.965 1.00 90.69 203 GLU A N 1
ATOM 1620 C CA . GLU A 1 203 ? 6.581 -6.065 -28.795 1.00 90.69 203 GLU A CA 1
ATOM 1621 C C . GLU A 1 203 ? 8.114 -6.090 -28.817 1.00 90.69 203 GLU A C 1
ATOM 1623 O O . GLU A 1 203 ? 8.709 -7.131 -28.538 1.00 90.69 203 GLU A O 1
ATOM 1628 N N . TYR A 1 204 ? 8.751 -4.938 -29.034 1.00 93.19 204 TYR A N 1
ATOM 1629 C CA . TYR A 1 204 ? 10.210 -4.830 -29.052 1.00 93.19 204 TYR A CA 1
ATOM 1630 C C . TYR A 1 204 ? 10.850 -5.079 -27.688 1.00 93.19 204 TYR A C 1
ATOM 1632 O O . TYR A 1 204 ? 11.913 -5.691 -27.614 1.00 93.19 204 TYR A O 1
ATOM 1640 N N . PHE A 1 205 ? 10.229 -4.638 -26.594 1.00 93.00 205 PHE A N 1
ATOM 1641 C CA . PHE A 1 205 ? 10.782 -4.871 -25.263 1.00 93.00 205 PHE A CA 1
ATOM 1642 C C . PHE A 1 205 ? 10.842 -6.364 -24.943 1.00 93.00 205 PHE A C 1
ATOM 1644 O O . PHE A 1 205 ? 11.857 -6.845 -24.452 1.00 93.00 205 PHE A O 1
ATOM 1651 N N . TYR A 1 206 ? 9.765 -7.101 -25.232 1.00 91.50 206 TYR A N 1
ATOM 1652 C CA . TYR A 1 206 ? 9.650 -8.518 -24.885 1.00 91.50 206 TYR A CA 1
ATOM 1653 C C . TYR A 1 206 ? 10.251 -9.476 -25.927 1.00 91.50 206 TYR A C 1
ATOM 1655 O O . TYR A 1 206 ? 10.387 -10.660 -25.618 1.00 91.50 206 TYR A O 1
ATOM 1663 N N . SER A 1 207 ? 10.616 -9.014 -27.130 1.00 92.00 207 SER A N 1
ATOM 1664 C CA . SER A 1 207 ? 11.141 -9.874 -28.206 1.00 92.00 207 SER A CA 1
ATOM 1665 C C . SER A 1 207 ? 12.499 -10.501 -27.871 1.00 92.00 207 SER A C 1
ATOM 1667 O O . SER A 1 207 ? 12.711 -11.682 -28.147 1.00 92.00 207 SER A O 1
ATOM 1669 N N . GLU A 1 208 ? 13.392 -9.734 -27.241 1.00 92.19 208 GLU A N 1
ATOM 1670 C CA . GLU A 1 208 ? 14.758 -10.160 -26.896 1.00 92.19 208 GLU A CA 1
ATOM 1671 C C . GLU A 1 208 ? 15.046 -10.151 -25.385 1.00 92.19 208 GLU A C 1
ATOM 1673 O O . GLU A 1 208 ? 16.190 -10.351 -24.965 1.00 92.19 208 GLU A O 1
ATOM 1678 N N . LEU A 1 209 ? 14.011 -9.963 -24.555 1.00 92.25 209 LEU A N 1
ATOM 1679 C CA . LEU A 1 209 ? 14.147 -9.868 -23.102 1.00 92.25 209 LEU A CA 1
ATOM 1680 C C . LEU A 1 209 ? 14.690 -11.166 -22.501 1.00 92.25 209 LEU A C 1
ATOM 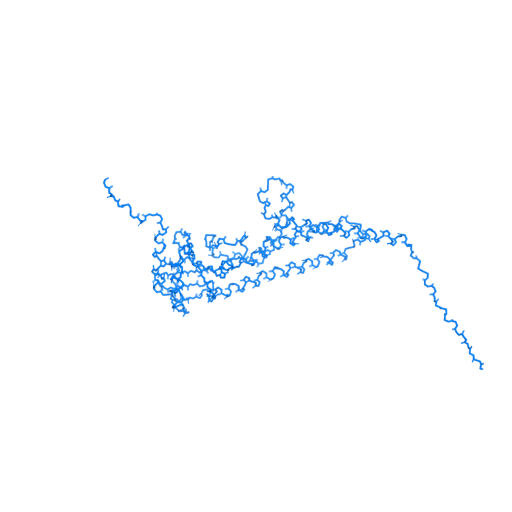1682 O O . LEU A 1 209 ? 13.962 -12.138 -22.279 1.00 92.25 209 LEU A O 1
ATOM 1686 N N . THR A 1 210 ? 15.983 -11.179 -22.201 1.00 92.81 210 THR A N 1
ATOM 1687 C CA . THR A 1 210 ? 16.682 -12.372 -21.716 1.00 92.81 210 THR A CA 1
ATOM 1688 C C . THR A 1 210 ? 17.720 -12.003 -20.671 1.00 92.81 210 THR A C 1
ATOM 1690 O O . THR A 1 210 ? 18.335 -10.946 -20.739 1.00 92.81 210 THR A O 1
ATOM 1693 N N . LEU A 1 211 ? 17.895 -12.860 -19.662 1.00 92.38 211 LEU A N 1
ATOM 1694 C CA . LEU A 1 211 ? 18.897 -12.637 -18.620 1.00 92.38 211 LEU A CA 1
ATOM 1695 C C . LEU A 1 211 ? 20.297 -12.628 -19.250 1.00 92.38 211 LEU A C 1
ATOM 1697 O O . LEU A 1 211 ? 20.617 -13.526 -20.030 1.00 92.38 211 LEU A O 1
ATOM 1701 N N . THR A 1 212 ? 21.119 -11.643 -18.897 1.00 89.12 212 THR A N 1
ATOM 1702 C CA . THR A 1 212 ? 22.448 -11.445 -19.486 1.00 89.12 212 THR A CA 1
ATOM 1703 C C . THR A 1 212 ? 23.482 -11.044 -18.433 1.00 89.12 212 THR A C 1
ATOM 1705 O O . THR A 1 212 ? 23.127 -10.565 -17.358 1.00 89.12 212 THR A O 1
ATOM 1708 N N . ASP A 1 213 ? 24.763 -11.217 -18.763 1.00 82.81 213 ASP A N 1
ATOM 1709 C CA . ASP A 1 213 ? 25.915 -10.892 -17.906 1.00 82.81 213 ASP A CA 1
ATOM 1710 C C . ASP A 1 213 ? 26.662 -9.630 -18.393 1.00 82.81 213 ASP A C 1
ATOM 1712 O O . ASP A 1 213 ? 27.876 -9.505 -18.228 1.00 82.81 213 ASP A O 1
ATOM 1716 N N . VAL A 1 214 ? 25.951 -8.697 -19.040 1.00 81.25 214 VAL A N 1
ATOM 1717 C CA . VAL A 1 214 ? 26.525 -7.422 -19.507 1.00 81.25 214 VAL A CA 1
ATOM 1718 C C . VAL A 1 214 ? 27.122 -6.646 -18.329 1.00 81.25 214 VAL A C 1
ATOM 1720 O O . VAL A 1 214 ? 26.513 -6.535 -17.262 1.00 81.25 214 VAL A O 1
ATOM 1723 N N . GLU A 1 215 ? 28.322 -6.093 -18.527 1.00 83.50 215 GLU A N 1
ATOM 1724 C CA . GLU A 1 215 ? 28.960 -5.232 -17.534 1.00 83.50 215 GLU A CA 1
ATOM 1725 C C . GLU A 1 215 ? 28.153 -3.938 -17.379 1.00 83.50 215 GLU A C 1
ATOM 1727 O O . GLU A 1 215 ? 27.972 -3.168 -18.322 1.00 83.50 215 GLU A O 1
ATOM 1732 N N . ARG A 1 216 ? 27.629 -3.729 -16.171 1.00 87.69 216 ARG A N 1
ATOM 1733 C CA . ARG A 1 216 ? 26.702 -2.643 -15.857 1.00 87.69 216 ARG A CA 1
ATOM 1734 C C . ARG A 1 216 ? 27.422 -1.292 -15.801 1.00 87.69 216 ARG A C 1
ATOM 1736 O O . ARG A 1 216 ? 28.243 -1.075 -14.909 1.00 87.69 216 ARG A O 1
ATOM 1743 N N . ASP A 1 217 ? 27.020 -0.351 -16.652 1.00 89.38 217 ASP A N 1
ATOM 1744 C CA . ASP A 1 217 ? 27.402 1.061 -16.561 1.00 89.38 217 ASP A CA 1
ATOM 1745 C C . ASP A 1 217 ? 26.306 1.896 -15.883 1.00 89.38 217 ASP A C 1
ATOM 1747 O O . ASP A 1 217 ? 25.339 2.347 -16.499 1.00 89.38 217 ASP A O 1
ATOM 1751 N N . ARG A 1 218 ? 26.496 2.160 -14.589 1.00 86.38 218 ARG A N 1
ATOM 1752 C CA . ARG A 1 218 ? 25.556 2.951 -13.782 1.00 86.38 218 ARG A CA 1
ATOM 1753 C C . ARG A 1 218 ? 25.472 4.421 -14.199 1.00 86.38 218 ARG A C 1
ATOM 1755 O O . ARG A 1 218 ? 24.524 5.088 -13.797 1.00 86.38 218 ARG A O 1
ATOM 1762 N N . SER A 1 219 ? 26.454 4.952 -14.931 1.00 85.62 219 SER A N 1
ATOM 1763 C CA . SER A 1 219 ? 26.465 6.364 -15.330 1.00 85.62 219 SER A CA 1
ATOM 1764 C C . SER A 1 219 ? 25.535 6.657 -16.508 1.00 85.62 219 SER A C 1
ATOM 1766 O O . SER A 1 219 ? 25.006 7.765 -16.575 1.00 85.62 219 SER A O 1
ATOM 1768 N N . GLY A 1 220 ? 25.310 5.681 -17.392 1.00 84.38 220 GLY A N 1
ATOM 1769 C CA . GLY A 1 220 ? 24.380 5.784 -18.524 1.00 84.38 220 GLY A CA 1
ATOM 1770 C C . GLY A 1 220 ? 22.949 5.319 -18.230 1.00 84.38 220 GLY A C 1
ATOM 1771 O O . GLY A 1 220 ? 22.098 5.352 -19.117 1.00 84.38 220 GLY A O 1
ATOM 1772 N N . GLU A 1 221 ? 22.662 4.865 -17.009 1.00 88.12 221 GLU A N 1
ATOM 1773 C CA . GLU A 1 221 ? 21.339 4.355 -16.657 1.00 88.12 221 GLU A CA 1
ATOM 1774 C C . GLU A 1 221 ? 20.326 5.466 -16.389 1.00 88.12 221 GLU A C 1
ATOM 1776 O O . GLU A 1 221 ? 20.560 6.383 -15.599 1.00 88.12 221 GLU A O 1
ATOM 1781 N N . VAL A 1 222 ? 19.144 5.311 -16.976 1.00 87.06 222 VAL A N 1
ATOM 1782 C CA . VAL A 1 222 ? 17.979 6.152 -16.713 1.00 87.06 222 VAL A CA 1
ATOM 1783 C C . VAL A 1 222 ? 16.829 5.324 -16.135 1.00 87.06 222 VAL A C 1
ATOM 1785 O O . VAL A 1 222 ? 16.793 4.106 -16.312 1.00 87.06 222 VAL A O 1
ATOM 1788 N N . PRO A 1 223 ? 15.882 5.940 -15.411 1.00 86.12 223 PRO A N 1
ATOM 1789 C CA . PRO A 1 223 ? 14.760 5.209 -14.836 1.00 86.12 223 PRO A CA 1
ATOM 1790 C C . PRO A 1 223 ? 13.774 4.720 -15.899 1.00 86.12 223 PRO A C 1
ATOM 1792 O O . PRO A 1 223 ? 13.486 5.409 -16.879 1.00 86.12 223 PRO A O 1
ATOM 1795 N N . LEU A 1 224 ? 13.182 3.559 -15.647 1.00 87.94 224 LEU A N 1
ATOM 1796 C CA . LEU A 1 224 ? 12.086 3.005 -16.428 1.00 87.94 224 LEU A CA 1
ATOM 1797 C C . LEU A 1 224 ? 10.972 2.541 -15.490 1.00 87.94 224 LEU A C 1
ATOM 1799 O O . LEU A 1 224 ? 11.195 1.707 -14.611 1.00 87.94 224 LEU A O 1
ATOM 1803 N N . GLY A 1 225 ? 9.766 3.062 -15.699 1.00 88.56 225 GLY A N 1
ATOM 1804 C CA . GLY A 1 225 ? 8.553 2.575 -15.055 1.00 88.56 225 GLY A CA 1
ATOM 1805 C C . GLY A 1 225 ? 7.765 1.662 -15.988 1.00 88.56 225 GLY A C 1
ATOM 1806 O O . GLY A 1 225 ? 7.667 1.930 -17.184 1.00 88.56 225 GLY A O 1
ATOM 1807 N N . ILE A 1 226 ? 7.170 0.595 -15.454 1.00 89.56 226 ILE A N 1
ATOM 1808 C CA . ILE A 1 226 ? 6.229 -0.247 -16.207 1.00 89.56 226 ILE A CA 1
ATOM 1809 C C . ILE A 1 226 ? 4.962 -0.460 -15.381 1.00 89.56 226 ILE A C 1
ATOM 1811 O O . ILE A 1 226 ? 5.013 -1.003 -14.276 1.00 89.56 226 ILE A O 1
ATOM 1815 N N . TYR A 1 227 ? 3.816 -0.056 -15.925 1.00 88.06 227 TYR A N 1
ATOM 1816 C CA . TYR A 1 227 ? 2.499 -0.299 -15.343 1.00 88.06 227 TYR A CA 1
ATOM 1817 C C . TYR A 1 227 ? 1.929 -1.609 -15.867 1.00 88.06 227 TYR A C 1
ATOM 1819 O O . TYR A 1 227 ? 1.548 -1.699 -17.029 1.00 88.06 227 TYR A O 1
ATOM 1827 N N . TYR A 1 228 ? 1.823 -2.607 -15.000 1.00 88.94 228 TYR A N 1
ATOM 1828 C CA . TYR A 1 228 ? 1.206 -3.893 -15.298 1.00 88.94 228 TYR A CA 1
ATOM 1829 C C . TYR A 1 228 ? -0.240 -3.951 -14.804 1.00 88.94 228 TYR A C 1
ATOM 1831 O O . TYR A 1 228 ? -0.689 -3.135 -13.990 1.00 88.94 228 TYR A O 1
ATOM 1839 N N . ASP A 1 229 ? -0.964 -4.973 -15.263 1.00 85.69 229 ASP A N 1
ATOM 1840 C CA . ASP A 1 229 ? -2.295 -5.326 -14.761 1.00 85.69 229 ASP A CA 1
ATOM 1841 C C . ASP A 1 229 ? -3.287 -4.147 -14.830 1.00 85.69 229 ASP A C 1
ATOM 1843 O O . ASP A 1 229 ? -4.101 -3.939 -13.922 1.00 85.69 229 ASP A O 1
ATOM 1847 N N . ASN A 1 230 ? -3.210 -3.364 -15.916 1.00 81.75 230 ASN A N 1
ATOM 1848 C CA . ASN A 1 230 ? -4.033 -2.175 -16.157 1.00 81.75 230 ASN A CA 1
ATOM 1849 C C . ASN A 1 230 ? -3.854 -1.103 -15.058 1.00 81.75 230 ASN A C 1
ATOM 1851 O O . ASN A 1 230 ? -4.833 -0.601 -14.500 1.00 81.75 230 ASN A O 1
ATOM 1855 N N . GLY A 1 231 ? -2.597 -0.815 -14.701 1.00 79.88 231 GLY A N 1
ATOM 1856 C CA . GLY A 1 231 ? -2.210 0.216 -13.727 1.00 79.88 231 GLY A CA 1
ATOM 1857 C C . GLY A 1 231 ? -2.246 -0.226 -12.261 1.00 79.88 231 GLY A C 1
ATOM 1858 O O . GLY A 1 231 ? -1.933 0.549 -11.366 1.00 79.88 231 GLY A O 1
ATOM 1859 N N . LYS A 1 232 ? -2.607 -1.480 -11.963 1.00 85.69 232 LYS A N 1
ATOM 1860 C CA . LYS A 1 232 ? -2.711 -1.961 -10.568 1.00 85.69 232 LYS A CA 1
ATOM 1861 C C . LYS A 1 232 ? -1.365 -2.307 -9.945 1.00 85.69 232 LYS A C 1
ATOM 1863 O O . LYS A 1 232 ? -1.277 -2.454 -8.719 1.00 85.69 232 LYS A O 1
ATOM 1868 N N . ARG A 1 233 ? -0.350 -2.486 -10.783 1.00 89.12 233 ARG A N 1
ATOM 1869 C CA . ARG A 1 233 ? 0.984 -2.909 -10.392 1.00 89.12 233 ARG A CA 1
ATOM 1870 C C . ARG A 1 233 ? 2.013 -2.064 -11.126 1.00 89.12 233 ARG A C 1
ATOM 1872 O O . ARG A 1 233 ? 1.876 -1.847 -12.323 1.00 89.12 233 ARG A O 1
ATOM 1879 N N . TYR A 1 234 ? 3.032 -1.604 -10.415 1.00 87.44 234 TYR A N 1
ATOM 1880 C CA . TYR A 1 234 ? 4.059 -0.728 -10.969 1.00 87.44 234 TYR A CA 1
ATOM 1881 C C . TYR A 1 234 ? 5.439 -1.327 -10.713 1.00 87.44 234 TYR A C 1
ATOM 1883 O O . TYR A 1 234 ? 5.774 -1.664 -9.577 1.00 87.44 234 TYR A O 1
ATOM 1891 N N . GLY A 1 235 ? 6.208 -1.541 -11.774 1.00 88.19 235 GLY A N 1
ATOM 1892 C CA . GLY A 1 235 ? 7.600 -1.971 -11.710 1.00 88.19 235 GLY A CA 1
ATOM 1893 C C . GLY A 1 235 ? 8.531 -0.789 -11.930 1.00 88.19 235 GLY A C 1
ATOM 1894 O O . GLY A 1 235 ? 8.258 0.046 -12.791 1.00 88.19 235 GLY A O 1
ATOM 1895 N N . VAL A 1 236 ? 9.621 -0.741 -11.164 1.00 86.00 236 VAL A N 1
ATOM 1896 C CA . VAL A 1 236 ? 10.680 0.259 -11.317 1.00 86.00 236 VAL A CA 1
ATOM 1897 C C . VAL A 1 236 ? 11.976 -0.437 -11.689 1.00 86.00 236 VAL A C 1
ATOM 1899 O O . VAL A 1 236 ? 12.372 -1.419 -11.061 1.00 86.00 236 VAL A O 1
ATOM 1902 N N . TYR A 1 237 ? 12.621 0.088 -12.720 1.00 88.56 237 TYR A N 1
ATOM 1903 C CA . TYR A 1 237 ? 13.810 -0.480 -13.331 1.00 88.56 237 TYR A CA 1
ATOM 1904 C C . TYR A 1 237 ? 14.802 0.630 -13.679 1.00 88.56 237 TYR A C 1
ATOM 1906 O O . TYR A 1 237 ? 14.434 1.804 -13.769 1.00 88.56 237 TYR A O 1
ATOM 1914 N N . MET A 1 238 ? 16.053 0.245 -13.907 1.00 89.38 238 MET A N 1
ATOM 1915 C CA . MET A 1 238 ? 17.068 1.107 -14.515 1.00 89.38 238 MET A CA 1
ATOM 1916 C C . MET A 1 238 ? 17.382 0.573 -15.904 1.00 89.38 238 MET A C 1
ATOM 1918 O O . MET A 1 238 ? 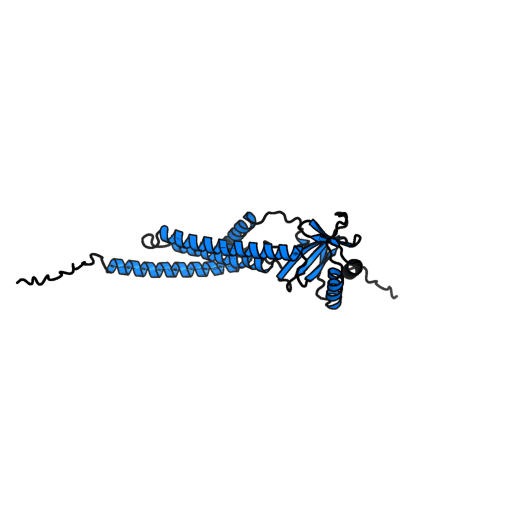17.563 -0.628 -16.060 1.00 89.38 238 MET A O 1
ATOM 1922 N N . ILE A 1 239 ? 17.434 1.428 -16.914 1.00 91.12 239 ILE A N 1
ATOM 1923 C CA . ILE A 1 239 ? 17.667 1.031 -18.301 1.00 91.12 239 ILE A CA 1
ATOM 1924 C C . ILE A 1 239 ? 18.839 1.806 -18.888 1.00 91.12 239 ILE A C 1
ATOM 1926 O O . ILE A 1 239 ? 18.980 3.003 -18.647 1.00 91.12 239 ILE A O 1
ATOM 1930 N N . ASN A 1 240 ? 19.667 1.128 -19.674 1.00 92.06 240 ASN A N 1
ATOM 1931 C CA . ASN A 1 240 ? 20.691 1.746 -20.497 1.00 92.06 240 ASN A CA 1
ATOM 1932 C C . ASN A 1 240 ? 20.367 1.443 -21.964 1.00 92.06 240 ASN A C 1
ATOM 1934 O O . ASN A 1 240 ? 20.492 0.305 -22.416 1.00 92.06 240 ASN A O 1
ATOM 1938 N N . TYR A 1 241 ? 19.906 2.463 -22.689 1.00 90.50 241 TYR A N 1
ATOM 1939 C CA . TYR A 1 241 ? 19.513 2.323 -24.092 1.00 90.50 241 TYR A CA 1
ATOM 1940 C C . TYR A 1 241 ? 20.720 2.126 -25.021 1.00 90.50 241 TYR A C 1
ATOM 1942 O O . TYR A 1 241 ? 20.598 1.431 -26.024 1.00 90.50 241 TYR A O 1
ATOM 1950 N N . GLU A 1 242 ? 21.887 2.688 -24.687 1.00 89.81 242 GLU A N 1
ATOM 1951 C CA . GLU A 1 242 ? 23.102 2.574 -25.508 1.00 89.81 242 GLU A CA 1
ATOM 1952 C C . GLU A 1 242 ? 23.715 1.174 -25.420 1.00 89.81 242 GLU A C 1
ATOM 1954 O O . GLU A 1 242 ? 24.100 0.591 -26.431 1.00 89.81 242 GLU A O 1
ATOM 1959 N N . LEU A 1 243 ? 23.774 0.623 -24.206 1.00 92.00 243 LEU A N 1
ATOM 1960 C CA . LEU A 1 243 ? 24.292 -0.719 -23.932 1.00 92.00 243 LEU A CA 1
ATOM 1961 C C . LEU A 1 243 ? 23.208 -1.806 -23.966 1.00 92.00 243 LEU A C 1
ATOM 1963 O O . LEU A 1 243 ? 23.507 -2.964 -23.685 1.00 92.00 243 LEU A O 1
ATOM 1967 N N . GLN A 1 244 ? 21.972 -1.435 -24.312 1.00 93.75 244 GLN A N 1
ATOM 1968 C CA . GLN A 1 244 ? 20.850 -2.342 -24.559 1.00 93.75 244 GLN A CA 1
ATOM 1969 C C . GLN A 1 244 ? 20.577 -3.318 -23.405 1.00 93.75 244 GLN A C 1
ATOM 1971 O O . GLN A 1 244 ? 20.374 -4.516 -23.604 1.00 93.75 244 GLN A O 1
ATOM 1976 N N . TYR A 1 245 ? 20.506 -2.799 -22.177 1.00 94.69 245 TYR A N 1
ATOM 1977 C CA . TYR A 1 245 ? 20.102 -3.608 -21.028 1.00 94.69 245 TYR A CA 1
ATOM 1978 C C . TYR A 1 245 ? 19.137 -2.889 -20.083 1.00 94.69 245 TYR A C 1
ATOM 1980 O O . TYR A 1 245 ? 19.128 -1.664 -19.970 1.00 94.69 245 TYR A O 1
ATOM 1988 N N . VAL A 1 246 ? 18.361 -3.677 -19.339 1.00 93.94 246 VAL A N 1
ATOM 1989 C CA . VAL A 1 246 ? 17.492 -3.242 -18.241 1.00 93.94 246 VAL A CA 1
ATOM 1990 C C . VAL A 1 246 ? 17.829 -4.004 -16.958 1.00 93.94 246 VAL A C 1
ATOM 1992 O O . VAL A 1 246 ? 18.147 -5.191 -16.980 1.00 93.94 246 VAL A O 1
ATOM 1995 N N . VAL A 1 247 ? 17.764 -3.318 -15.823 1.00 92.38 247 VAL A N 1
ATOM 1996 C CA . VAL A 1 247 ? 18.144 -3.814 -14.501 1.00 92.38 247 VAL A CA 1
ATOM 1997 C C . VAL A 1 247 ? 16.945 -3.756 -13.566 1.00 92.38 247 VAL A C 1
ATOM 1999 O O . VAL A 1 247 ? 16.283 -2.723 -13.439 1.00 92.38 247 VAL A O 1
ATOM 2002 N N . THR A 1 248 ? 16.669 -4.872 -12.897 1.00 91.56 248 THR A N 1
ATOM 2003 C CA . THR A 1 248 ? 15.611 -4.966 -11.884 1.00 91.56 248 THR A CA 1
ATOM 2004 C C . THR A 1 248 ? 16.073 -4.475 -10.514 1.00 91.56 248 THR A C 1
ATOM 2006 O O . THR A 1 248 ? 17.259 -4.242 -10.278 1.00 91.56 248 THR A O 1
ATOM 2009 N N . GLU A 1 249 ? 15.150 -4.359 -9.557 1.00 85.31 249 GLU A N 1
ATOM 2010 C CA . GLU A 1 249 ? 15.488 -3.916 -8.200 1.00 85.31 249 GLU A CA 1
ATOM 2011 C C . GLU A 1 249 ? 16.395 -4.894 -7.445 1.00 85.31 249 GLU A C 1
ATOM 2013 O O . GLU A 1 249 ? 17.056 -4.511 -6.480 1.00 85.31 249 GLU A O 1
ATOM 2018 N N . GLN A 1 250 ? 16.407 -6.168 -7.846 1.00 87.38 250 GLN A N 1
ATOM 2019 C CA . GLN A 1 250 ? 17.336 -7.181 -7.339 1.00 87.38 250 GLN A CA 1
ATOM 2020 C C . GLN A 1 250 ? 18.644 -7.248 -8.134 1.00 87.38 250 GLN A C 1
ATOM 2022 O O . GLN A 1 250 ? 19.342 -8.257 -8.048 1.00 87.38 250 GLN A O 1
ATOM 2027 N N . GLU A 1 251 ? 18.979 -6.201 -8.893 1.00 88.62 251 GLU A N 1
ATOM 2028 C CA . GLU A 1 251 ? 20.235 -6.083 -9.642 1.00 88.62 251 GLU A CA 1
ATOM 2029 C C . GLU A 1 251 ? 20.403 -7.166 -10.727 1.00 88.62 251 GLU A C 1
ATOM 2031 O O . GLU A 1 251 ? 21.522 -7.483 -11.128 1.00 88.62 251 GLU A O 1
ATOM 2036 N N . LYS A 1 252 ? 19.302 -7.750 -11.222 1.00 91.06 252 LYS A N 1
ATOM 2037 C CA . LYS A 1 252 ? 19.350 -8.673 -12.366 1.00 91.06 252 LYS A CA 1
ATOM 2038 C C . LYS A 1 252 ? 19.361 -7.878 -13.655 1.00 91.06 252 LYS A C 1
ATOM 2040 O O . LYS A 1 252 ? 18.511 -7.009 -13.831 1.00 91.06 252 LYS A O 1
ATOM 2045 N N . VAL A 1 253 ? 20.277 -8.224 -14.549 1.00 93.88 253 VAL A N 1
ATOM 2046 C CA . VAL A 1 253 ? 20.452 -7.558 -15.838 1.00 93.88 253 VAL A CA 1
ATOM 2047 C C . VAL A 1 253 ? 19.803 -8.399 -16.933 1.00 93.88 253 VAL A C 1
ATOM 2049 O O . VAL A 1 253 ? 20.028 -9.606 -17.027 1.00 93.88 253 VAL A O 1
ATOM 2052 N N . TYR A 1 254 ? 18.980 -7.756 -17.750 1.00 94.81 254 TYR A N 1
ATOM 2053 C CA . TYR A 1 254 ? 18.341 -8.348 -18.915 1.00 94.81 254 TYR A CA 1
ATOM 2054 C C . TYR A 1 254 ? 18.738 -7.566 -20.160 1.00 94.81 254 TYR A C 1
ATOM 2056 O O . TYR A 1 254 ? 18.786 -6.340 -20.127 1.00 94.81 254 TYR A O 1
ATOM 2064 N N . HIS A 1 255 ? 19.007 -8.276 -21.247 1.00 94.69 255 HIS A N 1
ATOM 2065 C CA . HIS A 1 255 ? 19.170 -7.696 -22.575 1.00 94.69 255 HIS A CA 1
ATOM 2066 C C . HIS A 1 255 ? 17.819 -7.186 -23.088 1.00 94.69 255 HIS A C 1
ATOM 2068 O O . HIS A 1 255 ? 16.786 -7.786 -22.789 1.00 94.69 255 HIS A O 1
ATOM 2074 N N . ILE A 1 256 ? 17.832 -6.094 -23.846 1.00 94.19 256 ILE A N 1
ATOM 2075 C CA . ILE A 1 256 ? 16.669 -5.528 -24.546 1.00 94.19 256 ILE A CA 1
ATOM 2076 C C . ILE A 1 256 ? 17.020 -5.330 -26.020 1.00 94.19 256 ILE A C 1
ATOM 2078 O O . ILE A 1 256 ? 18.180 -5.124 -26.360 1.00 94.19 256 ILE A O 1
ATOM 2082 N N . SER A 1 257 ? 16.022 -5.364 -26.897 1.00 94.19 257 SER A N 1
ATOM 2083 C CA . SER A 1 257 ? 16.261 -5.199 -28.332 1.00 94.19 257 SER A CA 1
ATOM 2084 C C . SER A 1 257 ? 16.760 -3.792 -28.683 1.00 94.19 257 SER A C 1
ATOM 2086 O O . SER A 1 257 ? 16.434 -2.799 -28.016 1.00 94.19 257 SER A O 1
ATOM 2088 N N . GLY A 1 258 ? 17.531 -3.693 -29.768 1.00 93.00 258 GLY A N 1
ATOM 2089 C CA . GLY A 1 258 ? 17.950 -2.401 -30.311 1.00 93.00 258 GLY A CA 1
ATOM 2090 C C . GLY A 1 258 ? 16.765 -1.579 -30.808 1.00 93.00 258 GLY A C 1
ATOM 2091 O O . GLY A 1 258 ? 16.716 -0.372 -30.582 1.00 93.00 258 GLY A O 1
ATOM 2092 N N . GLU A 1 259 ? 15.762 -2.244 -31.375 1.00 94.44 259 GLU A N 1
ATOM 2093 C CA . GLU A 1 259 ? 14.514 -1.641 -31.831 1.00 94.44 259 GLU A CA 1
ATOM 2094 C C . GLU A 1 259 ? 13.764 -0.962 -30.681 1.00 94.44 259 GLU A C 1
ATOM 2096 O O . GLU A 1 259 ? 13.252 0.148 -30.841 1.00 94.44 259 GLU A O 1
ATOM 2101 N N . PHE A 1 260 ? 13.736 -1.582 -29.495 1.00 93.44 260 PHE A N 1
ATOM 2102 C CA . PHE A 1 260 ? 13.157 -0.953 -28.311 1.00 93.44 260 PHE A CA 1
ATOM 2103 C C . PHE A 1 260 ? 13.946 0.289 -27.898 1.00 93.44 260 PHE A C 1
ATOM 2105 O O . PHE A 1 260 ? 13.351 1.331 -27.619 1.00 93.44 260 PHE A O 1
ATOM 2112 N N . ALA A 1 261 ? 15.278 0.190 -27.858 1.00 91.94 261 ALA A N 1
ATOM 2113 C CA . ALA A 1 261 ? 16.130 1.298 -27.447 1.00 91.94 261 ALA A CA 1
ATOM 2114 C C . ALA A 1 261 ? 15.995 2.512 -28.381 1.00 91.94 261 ALA A C 1
ATOM 2116 O O . ALA A 1 261 ? 15.883 3.651 -27.912 1.00 91.94 261 ALA A O 1
ATOM 2117 N N . GLU A 1 262 ? 15.940 2.272 -29.690 1.00 92.06 262 GLU A N 1
ATOM 2118 C CA . GLU A 1 262 ? 15.735 3.304 -30.706 1.00 92.06 262 GLU A CA 1
ATOM 2119 C C . GLU A 1 262 ? 14.346 3.941 -30.591 1.00 92.06 262 GLU A C 1
ATOM 2121 O O . GLU A 1 262 ? 14.242 5.165 -30.464 1.00 92.06 262 GLU A O 1
ATOM 2126 N N . ALA A 1 263 ? 13.289 3.125 -30.546 1.00 90.06 263 ALA A N 1
ATOM 2127 C CA . ALA A 1 263 ? 11.909 3.597 -30.461 1.00 90.06 263 ALA A CA 1
ATOM 2128 C C . ALA A 1 263 ? 11.640 4.394 -29.171 1.00 90.06 263 ALA A C 1
ATOM 2130 O O . ALA A 1 263 ? 11.019 5.460 -29.214 1.00 90.06 263 ALA A O 1
ATOM 2131 N N . ALA A 1 264 ? 12.143 3.928 -28.023 1.00 88.62 264 ALA A N 1
ATOM 2132 C CA . ALA A 1 264 ? 12.007 4.633 -26.748 1.00 88.62 264 ALA A CA 1
ATOM 2133 C C . ALA A 1 264 ? 12.731 5.989 -26.775 1.00 88.62 264 ALA A C 1
ATOM 2135 O O . ALA A 1 264 ? 12.186 7.003 -26.330 1.00 88.62 264 ALA A O 1
ATOM 2136 N N . THR A 1 265 ? 13.938 6.030 -27.346 1.00 87.69 265 THR A N 1
ATOM 2137 C CA . THR A 1 265 ? 14.719 7.266 -27.497 1.00 87.69 265 THR A CA 1
ATOM 2138 C C . THR A 1 265 ? 14.029 8.263 -28.429 1.00 87.69 265 THR A C 1
ATOM 2140 O O . THR A 1 265 ? 13.966 9.454 -28.118 1.00 87.69 265 THR A O 1
ATOM 2143 N N . GLU A 1 266 ? 13.483 7.803 -29.556 1.00 87.56 266 GLU A N 1
ATOM 2144 C CA . GLU A 1 266 ? 12.741 8.650 -30.493 1.00 87.56 266 GLU A CA 1
ATOM 2145 C C . GLU A 1 266 ? 11.472 9.225 -29.852 1.00 87.56 266 GLU A C 1
ATOM 2147 O O . GLU A 1 266 ? 11.210 10.426 -29.963 1.00 87.56 266 GLU A O 1
ATOM 2152 N N . TYR A 1 267 ? 10.717 8.398 -29.124 1.00 85.00 267 TYR A N 1
ATOM 2153 C CA . TYR A 1 267 ? 9.528 8.842 -28.402 1.00 85.00 267 TYR A CA 1
ATOM 2154 C C . TYR A 1 267 ? 9.862 9.934 -27.379 1.00 85.00 267 TYR A C 1
ATOM 2156 O O . TYR A 1 267 ? 9.206 10.977 -27.332 1.00 85.00 267 TYR A O 1
ATOM 2164 N N . MET A 1 268 ? 10.927 9.741 -26.594 1.00 82.94 268 MET A N 1
ATOM 2165 C CA . MET A 1 268 ? 11.369 10.741 -25.619 1.00 82.94 268 MET A CA 1
ATOM 2166 C C . MET A 1 268 ? 11.796 12.058 -26.278 1.00 82.94 268 MET A C 1
ATOM 2168 O O . MET A 1 268 ? 11.487 13.116 -25.735 1.00 82.94 268 MET A O 1
ATOM 2172 N N . LYS A 1 269 ? 12.455 12.024 -27.447 1.00 83.69 269 LYS A N 1
ATOM 2173 C CA . LYS A 1 269 ? 12.811 13.240 -28.204 1.00 83.69 269 LYS A CA 1
ATOM 2174 C C . LYS A 1 269 ? 11.575 14.012 -28.664 1.00 83.69 269 LYS A C 1
ATOM 2176 O O . LYS A 1 269 ? 11.515 15.221 -28.471 1.00 83.69 269 LYS A O 1
ATOM 2181 N N . LYS A 1 270 ? 10.563 13.321 -29.202 1.00 81.25 270 LYS A N 1
ATOM 2182 C CA . LYS A 1 270 ? 9.294 13.943 -29.636 1.00 81.25 270 LYS A CA 1
ATOM 2183 C C . LYS A 1 270 ? 8.554 14.639 -28.492 1.00 81.25 270 LYS A C 1
ATOM 2185 O O . LYS A 1 270 ? 7.882 15.640 -28.717 1.00 81.25 270 LYS A O 1
ATOM 2190 N N . MET A 1 271 ? 8.684 14.117 -27.275 1.00 72.56 271 MET A N 1
ATOM 2191 C CA . MET A 1 271 ? 8.023 14.652 -26.083 1.00 72.56 271 MET A CA 1
ATOM 2192 C C . MET A 1 271 ? 8.782 15.806 -25.405 1.00 72.56 271 MET A C 1
ATOM 2194 O O . MET A 1 271 ? 8.237 16.446 -24.501 1.00 72.56 271 MET A O 1
ATOM 2198 N N . GLN A 1 272 ? 10.009 16.126 -25.833 1.00 66.81 272 GLN A N 1
ATOM 2199 C CA . GLN A 1 272 ? 10.709 17.319 -25.359 1.00 66.81 272 GLN A CA 1
ATOM 2200 C C . GLN A 1 272 ? 10.151 18.575 -26.054 1.00 66.81 272 GLN A C 1
ATOM 2202 O O . GLN A 1 272 ? 10.169 18.661 -27.283 1.00 66.81 272 GLN A O 1
ATOM 2207 N N . PRO A 1 273 ? 9.683 19.595 -25.310 1.00 48.59 273 PRO A N 1
ATOM 2208 C CA . PRO A 1 273 ? 9.280 20.855 -25.919 1.00 48.59 273 PRO A CA 1
ATOM 2209 C C . PRO A 1 273 ? 10.528 21.590 -26.434 1.00 48.59 273 PRO A C 1
ATOM 2211 O O . PRO A 1 273 ? 11.249 22.197 -25.642 1.00 48.59 273 PRO A O 1
ATOM 2214 N N . GLY A 1 274 ? 10.791 21.529 -27.746 1.00 48.97 274 GLY A N 1
ATOM 2215 C CA . GLY A 1 274 ? 11.858 22.326 -28.366 1.00 48.97 274 GLY A CA 1
ATOM 2216 C C . GLY A 1 274 ? 12.397 21.906 -29.739 1.00 48.97 274 GLY A C 1
ATOM 2217 O O . GLY A 1 274 ? 13.051 22.734 -30.361 1.00 48.97 274 GLY A O 1
ATOM 2218 N N . GLU A 1 275 ? 12.135 20.696 -30.250 1.00 42.75 275 GLU A N 1
ATOM 2219 C CA . GLU A 1 275 ? 12.768 20.222 -31.506 1.00 42.75 275 GLU A CA 1
ATOM 2220 C C . GLU A 1 275 ? 11.792 19.806 -32.623 1.00 42.75 275 GLU A C 1
ATOM 2222 O O . GLU A 1 275 ? 12.173 19.134 -33.577 1.00 42.75 275 GLU A O 1
ATOM 2227 N N . THR A 1 276 ? 10.538 20.256 -32.585 1.00 35.38 276 THR A N 1
ATOM 2228 C CA . THR A 1 276 ? 9.731 20.362 -33.814 1.00 35.38 276 THR A CA 1
ATOM 2229 C C . THR A 1 276 ? 9.911 21.763 -34.377 1.00 35.38 276 THR A C 1
ATOM 2231 O O . THR A 1 276 ? 9.429 22.736 -33.796 1.00 35.38 276 THR A O 1
ATOM 2234 N N . GLY A 1 277 ? 10.678 21.846 -35.465 1.00 34.19 277 GLY A N 1
ATOM 2235 C CA . GLY A 1 277 ? 11.115 23.081 -36.100 1.00 34.19 277 GLY A CA 1
ATOM 2236 C C . GLY A 1 277 ? 9.991 24.084 -36.343 1.00 34.19 277 GLY A C 1
ATOM 2237 O O . GLY A 1 277 ? 8.976 23.777 -36.964 1.00 34.19 277 GLY A O 1
ATOM 2238 N N . GLN A 1 278 ? 10.226 25.321 -35.909 1.00 28.16 278 GLN A N 1
ATOM 2239 C CA . GLN A 1 278 ? 9.713 26.458 -36.652 1.00 28.16 278 GLN A CA 1
ATOM 2240 C C . GLN A 1 278 ? 10.476 26.492 -37.978 1.00 28.16 278 GLN A C 1
ATOM 2242 O O . GLN A 1 278 ? 11.619 26.948 -38.037 1.00 28.16 278 GLN A O 1
ATOM 2247 N N . GLU A 1 279 ? 9.847 25.978 -39.034 1.00 31.84 279 GLU A N 1
ATOM 2248 C CA . GLU A 1 279 ? 10.093 26.504 -40.369 1.00 31.84 279 GLU A CA 1
ATOM 2249 C C . GLU A 1 279 ? 9.856 28.014 -40.299 1.00 31.84 279 GLU A C 1
ATOM 2251 O O . GLU A 1 279 ? 8.768 28.492 -39.972 1.00 31.84 279 GLU A O 1
ATOM 2256 N N . VAL A 1 280 ? 10.933 28.762 -40.514 1.00 36.47 280 VAL A N 1
ATOM 2257 C CA . VAL A 1 280 ? 10.867 30.187 -40.798 1.00 36.47 280 VAL A CA 1
ATOM 2258 C C . VAL A 1 280 ? 10.303 30.298 -42.211 1.00 36.47 280 VAL A C 1
ATOM 2260 O O . VAL A 1 280 ? 11.043 30.136 -43.179 1.00 36.47 280 VAL A O 1
ATOM 2263 N N . GLU A 1 281 ? 8.999 30.536 -42.324 1.00 30.88 281 GLU A N 1
ATOM 2264 C CA . GLU A 1 281 ? 8.417 31.152 -43.514 1.00 30.88 281 GLU A CA 1
ATOM 2265 C C . GLU A 1 281 ? 8.138 32.636 -43.233 1.00 30.88 281 GLU A C 1
ATOM 2267 O O . GLU A 1 281 ? 7.348 32.978 -42.352 1.00 30.88 281 GLU A O 1
ATOM 2272 N N . GLU A 1 282 ? 8.836 33.444 -44.042 1.00 33.34 282 GLU A N 1
ATOM 2273 C CA . GLU A 1 282 ? 8.788 34.900 -44.303 1.00 33.34 282 GLU A CA 1
ATOM 2274 C C . GLU A 1 282 ? 9.315 35.894 -43.249 1.00 33.34 282 GLU A C 1
ATOM 2276 O O . GLU A 1 282 ? 8.640 36.203 -42.242 1.00 33.34 282 GLU A O 1
#

Sequence (282 aa):
MDEIRDRIEIPQVTYQGDDRKLKERIFKFKAGTFRIVIFTIVGLFMGYYSNIYVRDTFFPTKLITAIPYKLTEAVYRLLLPENTWISAEMKGWDTIGGYFLHSVIADLMAVPLTTTLVGGAVYGSLAYFTGDKRVFTLQRFLKFAGCWCGLLLLVVGAAWGIDARAKADNERFAGDGWFYLHTSEGRGHLVQEDEEAAGMLKEYFYSELTLTDVERDRSGEVPLGIYYDNGKRYGVYMINYELQYVVTEQEKVYHISGEFAEAATEYMKKMQPGETGQEVEE